Protein AF-A0A560DWN0-F1 (afdb_monomer)

Nearest PDB structures (foldseek):
  3k7p-assembly1_A  TM=5.511E-01  e=1.415E-01  Trypanosoma cruzi strain CL Brener
  3k7o-assembly1_B-2  TM=5.317E-01  e=2.749E-01  Trypanosoma cruzi strain CL Brener
  7q6m-assembly1_D  TM=3.672E-01  e=6.402E-01  Yersinia pseudotuberculosis
  1tll-assembly1_A  TM=4.608E-01  e=1.171E+00  Rattus norvegicus
  6lk2-assembly2_B  TM=2.518E-01  e=1.584E+00  Providencia alcalifaciens F90-2004

Structure (mmCIF, N/CA/C/O backbone):
data_AF-A0A560DWN0-F1
#
_entry.id   AF-A0A560DWN0-F1
#
loop_
_atom_site.group_PDB
_atom_site.id
_atom_site.type_symbol
_atom_site.label_atom_id
_atom_site.label_alt_id
_atom_site.label_comp_id
_atom_site.label_asym_id
_atom_site.label_entity_id
_atom_site.label_seq_id
_atom_site.pdbx_PDB_ins_code
_atom_site.Cartn_x
_atom_site.Cartn_y
_atom_site.Cartn_z
_atom_site.occupancy
_atom_site.B_iso_or_equiv
_atom_site.auth_seq_id
_atom_site.auth_comp_id
_atom_site.auth_asym_id
_atom_site.auth_atom_id
_atom_site.pdbx_PDB_model_num
ATOM 1 N N . MET A 1 1 ? -17.204 -24.574 -3.938 1.00 29.59 1 MET A N 1
ATOM 2 C CA . MET A 1 1 ? -17.298 -23.513 -4.966 1.00 29.59 1 MET A CA 1
ATOM 3 C C . MET A 1 1 ? -16.618 -22.261 -4.430 1.00 29.59 1 MET A C 1
ATOM 5 O O . MET A 1 1 ? -17.187 -21.603 -3.570 1.00 29.59 1 MET A O 1
ATOM 9 N N . PHE A 1 2 ? -15.392 -21.958 -4.863 1.00 27.56 2 PHE A N 1
ATOM 10 C CA . PHE A 1 2 ? -14.734 -20.692 -4.525 1.00 27.56 2 PHE A CA 1
ATOM 11 C C . PHE A 1 2 ? -15.197 -19.636 -5.535 1.00 27.56 2 PHE A C 1
ATOM 13 O O . PHE A 1 2 ? -14.972 -19.808 -6.732 1.00 27.56 2 PHE A O 1
ATOM 20 N N . LYS A 1 3 ? -15.884 -18.578 -5.081 1.00 30.27 3 LYS A N 1
ATOM 21 C CA . LYS A 1 3 ? -16.117 -17.393 -5.922 1.00 30.27 3 LYS A CA 1
ATOM 22 C C . LYS A 1 3 ? -14.746 -16.870 -6.369 1.00 30.27 3 LYS A C 1
ATOM 24 O O . LY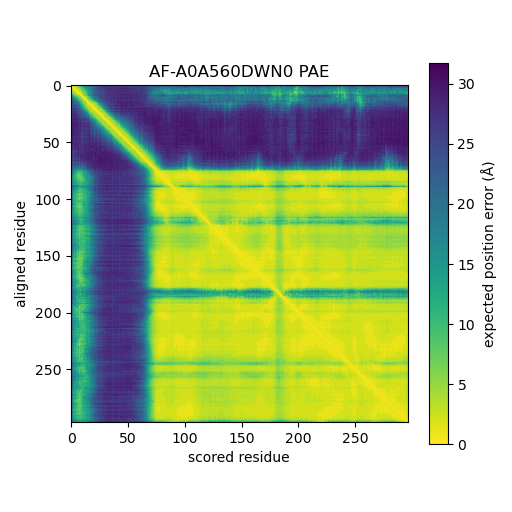S A 1 3 ? -13.851 -16.758 -5.533 1.00 30.27 3 LYS A O 1
ATOM 29 N N . LYS A 1 4 ? -14.576 -16.564 -7.661 1.00 36.28 4 LYS A N 1
ATOM 30 C CA . LYS A 1 4 ? -13.438 -15.761 -8.133 1.00 36.28 4 LYS A CA 1
ATOM 31 C C . LYS A 1 4 ? -13.515 -14.418 -7.394 1.00 36.28 4 LYS A C 1
ATOM 33 O O . LYS A 1 4 ? -14.427 -13.644 -7.664 1.00 36.28 4 LYS A O 1
ATOM 38 N N . GLN A 1 5 ? -12.655 -14.200 -6.401 1.00 42.56 5 GLN A N 1
ATOM 39 C CA . GLN A 1 5 ? -12.500 -12.886 -5.776 1.00 42.56 5 GLN A CA 1
ATOM 40 C C . GLN A 1 5 ? -11.767 -11.981 -6.766 1.00 42.56 5 GLN A C 1
ATOM 42 O O . GLN A 1 5 ? -10.793 -12.421 -7.382 1.00 42.56 5 GLN A O 1
ATOM 47 N N . LYS A 1 6 ? -12.277 -10.760 -6.948 1.00 51.03 6 LYS A N 1
ATOM 48 C CA . LYS A 1 6 ? -11.588 -9.701 -7.687 1.00 51.03 6 LYS A CA 1
ATOM 49 C C . LYS A 1 6 ? -10.341 -9.306 -6.893 1.00 51.03 6 LYS A C 1
ATOM 51 O O . LYS A 1 6 ? -10.388 -9.280 -5.668 1.00 51.03 6 LYS A O 1
ATOM 56 N N . ALA A 1 7 ? -9.233 -9.062 -7.583 1.00 52.06 7 ALA A N 1
ATOM 57 C CA . ALA A 1 7 ? -8.075 -8.427 -6.971 1.00 52.06 7 ALA A CA 1
ATOM 58 C C . ALA A 1 7 ? -8.379 -6.931 -6.819 1.00 52.06 7 ALA A C 1
ATOM 60 O O . ALA A 1 7 ? -8.738 -6.288 -7.806 1.00 52.06 7 ALA A O 1
ATOM 61 N N . THR A 1 8 ? -8.245 -6.400 -5.607 1.00 53.62 8 THR A N 1
ATOM 62 C CA . THR A 1 8 ? -8.375 -4.966 -5.304 1.00 53.62 8 THR A CA 1
ATOM 63 C C . THR A 1 8 ? -6.987 -4.335 -5.438 1.00 53.62 8 THR A C 1
ATOM 65 O O . THR A 1 8 ? -6.025 -4.852 -4.855 1.00 53.62 8 THR A O 1
ATOM 68 N N . ARG A 1 9 ? -6.815 -3.293 -6.259 1.00 57.53 9 ARG A N 1
ATOM 69 C CA . ARG A 1 9 ? -5.484 -2.807 -6.679 1.00 57.53 9 ARG A CA 1
ATOM 70 C C . ARG A 1 9 ? -5.449 -1.300 -6.807 1.00 57.53 9 ARG A C 1
ATOM 72 O O . ARG A 1 9 ? -6.276 -0.796 -7.548 1.00 57.53 9 ARG A O 1
ATOM 79 N N . PHE A 1 10 ? -4.419 -0.690 -6.223 1.00 50.16 10 PHE A N 1
ATOM 80 C CA . PHE A 1 10 ? -4.304 0.741 -5.989 1.00 50.16 10 PHE A CA 1
ATOM 81 C C . PHE A 1 10 ? -3.055 1.329 -6.647 1.00 50.16 10 PHE A C 1
ATOM 83 O O . PHE A 1 10 ? -1.931 0.859 -6.432 1.00 50.16 10 PHE A O 1
ATOM 90 N N . VAL A 1 11 ? -3.298 2.408 -7.402 1.00 53.62 11 VAL A N 1
ATOM 91 C CA . VAL A 1 11 ? -2.322 3.351 -7.981 1.00 53.62 11 VAL A CA 1
ATOM 92 C C . VAL A 1 11 ? -1.446 2.732 -9.080 1.00 53.62 11 VAL A C 1
ATOM 94 O O . VAL A 1 11 ? -0.639 1.834 -8.837 1.00 53.62 11 VAL A O 1
ATOM 97 N N . ARG A 1 12 ? -1.595 3.266 -10.298 1.00 47.88 12 ARG A N 1
ATOM 98 C CA . ARG A 1 12 ? -0.797 2.968 -11.495 1.00 47.88 12 ARG A CA 1
ATOM 99 C C . ARG A 1 12 ? 0.238 4.079 -11.717 1.00 47.88 12 ARG A C 1
ATOM 101 O O . ARG A 1 12 ? 0.178 5.162 -11.146 1.00 47.88 12 ARG A O 1
ATOM 108 N N . SER A 1 13 ? 1.236 3.814 -12.541 1.00 37.66 13 SER A N 1
ATOM 109 C CA . SER A 1 13 ? 2.284 4.750 -12.937 1.00 37.66 13 SER A CA 1
ATOM 110 C C . SER A 1 13 ? 2.294 4.856 -14.472 1.00 37.66 13 SER A C 1
ATOM 112 O O . SER A 1 13 ? 3.217 4.451 -15.181 1.00 37.66 13 SER A O 1
ATOM 114 N N . GLY A 1 14 ? 1.235 5.438 -15.013 1.00 37.09 14 GLY A N 1
ATOM 115 C CA . GLY A 1 14 ? 1.052 5.754 -16.419 1.00 37.09 14 GLY A CA 1
ATOM 116 C C . GLY A 1 14 ? 2.251 6.500 -17.005 1.00 37.09 14 GLY A C 1
ATOM 117 O O . GLY A 1 14 ? 2.354 7.720 -16.962 1.00 37.09 14 GLY A O 1
ATOM 118 N N . SER A 1 15 ? 3.158 5.747 -17.624 1.00 34.59 15 SER A N 1
ATOM 119 C CA . SER A 1 15 ? 4.237 6.245 -18.481 1.00 34.59 15 SER A CA 1
ATOM 120 C C . SER A 1 15 ? 3.968 5.891 -19.940 1.00 34.59 15 SER A C 1
ATOM 122 O O . SER A 1 15 ? 4.872 5.553 -20.706 1.00 34.59 15 SER A O 1
ATOM 124 N N . ARG A 1 16 ? 2.710 5.980 -20.369 1.00 40.88 16 ARG A N 1
ATOM 125 C CA . ARG A 1 16 ? 2.415 6.091 -21.795 1.00 40.88 16 ARG A CA 1
ATOM 126 C C . ARG A 1 16 ? 2.115 7.540 -22.106 1.00 40.88 16 ARG A C 1
ATOM 128 O O . ARG A 1 16 ? 1.008 8.017 -21.893 1.00 40.88 16 ARG A O 1
ATOM 135 N N . ALA A 1 17 ? 3.126 8.227 -22.635 1.00 34.97 17 ALA A N 1
ATOM 136 C CA . ALA A 1 17 ? 2.919 9.496 -23.309 1.00 34.97 17 ALA A CA 1
ATOM 137 C C . ALA A 1 17 ? 1.785 9.331 -24.344 1.00 34.97 17 ALA A C 1
ATOM 139 O O . ALA A 1 17 ? 1.810 8.361 -25.113 1.00 34.97 17 ALA A O 1
ATOM 140 N N . PRO A 1 18 ? 0.790 10.232 -24.388 1.00 35.47 18 PRO A N 1
ATOM 141 C CA . PRO A 1 18 ? -0.205 10.200 -25.446 1.00 35.47 18 PRO A CA 1
ATOM 142 C C . PRO A 1 18 ? 0.516 10.389 -26.782 1.00 35.47 18 PRO A C 1
ATOM 144 O O . PRO A 1 18 ? 1.304 11.323 -26.943 1.00 35.47 18 PRO A O 1
ATOM 147 N N . ALA A 1 19 ? 0.264 9.492 -27.739 1.00 35.06 19 ALA A N 1
ATOM 148 C CA . ALA A 1 19 ? 0.764 9.631 -29.100 1.00 35.06 19 ALA A CA 1
ATOM 149 C C . ALA A 1 19 ? 0.365 11.017 -29.628 1.00 35.06 19 ALA A C 1
ATOM 151 O O . ALA A 1 19 ? -0.823 11.322 -29.777 1.00 35.06 19 ALA A O 1
ATOM 152 N N . SER A 1 20 ? 1.359 11.877 -29.854 1.00 31.72 20 SER A N 1
ATOM 153 C CA . SER A 1 20 ? 1.139 13.232 -30.334 1.00 31.72 20 SER A CA 1
ATOM 154 C C . SER A 1 20 ? 0.521 13.168 -31.730 1.00 31.72 20 SER A C 1
ATOM 156 O O . SER A 1 20 ? 1.106 12.661 -32.687 1.00 31.72 20 SER A O 1
ATOM 158 N N . LYS A 1 21 ? -0.709 13.670 -31.855 1.00 36.28 21 LYS A N 1
ATOM 159 C CA . LYS A 1 21 ? -1.317 13.916 -33.161 1.00 36.28 21 LYS A CA 1
ATOM 160 C C . LYS A 1 21 ? -0.560 15.072 -33.804 1.00 36.28 21 LYS A C 1
ATOM 162 O O . LYS A 1 21 ? -0.658 16.212 -33.361 1.00 36.28 21 LYS A O 1
ATOM 167 N N . THR A 1 22 ? 0.215 14.763 -34.834 1.00 33.31 22 THR A N 1
ATOM 168 C CA . THR A 1 22 ? 0.884 15.748 -35.682 1.00 33.31 22 THR A CA 1
ATOM 169 C C . THR A 1 22 ? -0.181 16.570 -36.422 1.00 33.31 22 THR A C 1
ATOM 171 O O . THR A 1 22 ? -1.054 15.980 -37.063 1.00 33.31 22 THR A O 1
ATOM 174 N N . PRO A 1 23 ? -0.157 17.913 -36.373 1.00 34.75 23 PRO A N 1
ATOM 175 C CA . PRO A 1 23 ? -1.058 18.726 -37.178 1.00 34.75 23 PRO A CA 1
ATOM 176 C C . PRO A 1 23 ? -0.598 18.690 -38.639 1.00 34.75 23 PRO A C 1
ATOM 178 O O . PRO A 1 23 ? 0.466 19.195 -38.991 1.00 34.75 23 PRO A O 1
ATOM 181 N N . THR A 1 24 ? -1.398 18.061 -39.499 1.00 34.03 24 THR A N 1
ATOM 182 C CA . THR A 1 24 ? -1.201 18.101 -40.951 1.00 34.03 24 THR A CA 1
ATOM 183 C C . THR A 1 24 ? -1.624 19.480 -41.453 1.00 34.03 24 THR A C 1
ATOM 185 O O . THR A 1 24 ? -2.797 19.845 -41.387 1.00 34.03 24 THR A O 1
ATOM 188 N N . THR A 1 25 ? -0.663 20.269 -41.926 1.00 36.97 25 THR A N 1
ATOM 189 C CA . THR A 1 25 ? -0.902 21.546 -42.596 1.00 36.97 25 THR A CA 1
ATOM 190 C C . THR A 1 25 ? -1.611 21.313 -43.928 1.00 36.97 25 THR A C 1
ATOM 192 O O . THR A 1 25 ? -1.132 20.597 -44.808 1.00 36.97 25 THR A O 1
ATOM 195 N N . ALA A 1 26 ? -2.781 21.932 -44.068 1.00 37.34 26 ALA A N 1
ATOM 196 C CA . ALA A 1 26 ? -3.558 21.958 -45.293 1.00 37.34 26 ALA A CA 1
ATOM 197 C C . ALA A 1 26 ? -2.813 22.745 -46.384 1.00 37.34 26 ALA A C 1
ATOM 199 O O . ALA A 1 26 ? -2.483 23.917 -46.204 1.00 37.34 26 ALA A O 1
ATOM 200 N N . LYS A 1 27 ? -2.593 22.108 -47.539 1.00 39.16 27 LYS A N 1
ATOM 201 C CA . LYS A 1 27 ? -2.268 22.783 -48.797 1.00 39.16 27 LYS A CA 1
ATOM 202 C C . LYS A 1 27 ? -3.424 22.585 -49.767 1.00 39.16 27 LYS A C 1
ATOM 204 O O .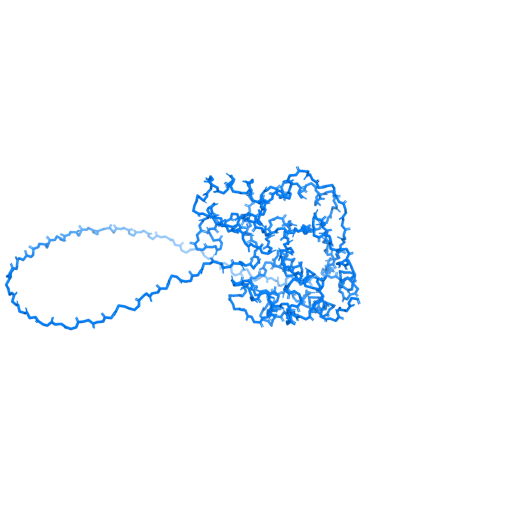 LYS A 1 27 ? -3.686 21.487 -50.246 1.00 39.16 27 LYS A O 1
ATOM 209 N N . THR A 1 28 ? -4.114 23.682 -50.030 1.00 38.78 28 THR A N 1
ATOM 210 C CA . THR A 1 28 ? -5.102 23.864 -51.087 1.00 38.78 28 THR A CA 1
ATOM 211 C C . THR A 1 28 ? -4.407 23.801 -52.446 1.00 38.78 28 THR A C 1
ATOM 213 O O . THR A 1 28 ? -3.429 24.508 -52.669 1.00 38.78 28 THR A O 1
ATOM 216 N N . THR A 1 29 ? -4.920 23.003 -53.381 1.00 36.94 29 THR A N 1
ATOM 217 C CA . THR A 1 29 ? -4.906 23.317 -54.821 1.00 36.94 29 THR A CA 1
ATOM 218 C C . THR A 1 29 ? -5.947 22.460 -55.533 1.00 36.94 29 THR A C 1
ATOM 220 O O . THR A 1 29 ? -6.049 21.253 -55.333 1.00 36.94 29 THR A O 1
ATOM 223 N N . ALA A 1 30 ? -6.770 23.136 -56.326 1.00 38.12 30 ALA A N 1
ATOM 224 C CA . ALA A 1 30 ? -7.838 22.576 -57.134 1.00 38.12 30 ALA A CA 1
ATOM 225 C C . ALA A 1 30 ? -7.305 22.075 -58.487 1.00 38.12 30 ALA A C 1
ATOM 227 O O . ALA A 1 30 ? -6.430 22.719 -59.055 1.00 38.12 30 ALA A O 1
ATOM 228 N N . ALA A 1 31 ? -7.899 21.010 -59.046 1.00 37.84 31 ALA A N 1
ATOM 229 C CA . ALA A 1 31 ? -8.695 21.077 -60.286 1.00 37.84 31 ALA A CA 1
ATOM 230 C C . ALA A 1 31 ? -8.916 19.706 -60.975 1.00 37.84 31 ALA A C 1
ATOM 232 O O . ALA A 1 31 ? -7.981 19.046 -61.403 1.00 37.84 31 ALA A O 1
ATOM 233 N N . LYS A 1 32 ? -10.209 19.442 -61.224 1.00 36.12 32 LYS A N 1
ATOM 234 C CA . LYS A 1 32 ? -10.853 18.942 -62.462 1.00 36.12 32 LYS A CA 1
ATOM 235 C C . LYS A 1 32 ? -10.766 17.468 -62.929 1.00 36.12 32 LYS A C 1
ATOM 237 O O . LYS A 1 32 ? -9.731 16.987 -63.361 1.00 36.12 32 LYS A O 1
ATOM 242 N N . LYS A 1 33 ? -12.008 16.985 -63.155 1.00 36.28 33 LYS A N 1
ATOM 243 C CA . LYS A 1 33 ? -12.550 16.033 -64.160 1.00 36.28 33 LYS A CA 1
ATOM 244 C C . LYS A 1 33 ? -12.326 14.536 -63.904 1.00 36.28 33 LYS A C 1
ATOM 246 O O . LYS A 1 33 ? -11.272 14.156 -63.440 1.00 36.28 33 LYS A O 1
ATOM 251 N N . ALA A 1 34 ? -13.200 13.609 -64.302 1.00 32.97 34 ALA A N 1
ATOM 252 C CA . ALA A 1 34 ? -14.631 13.531 -64.650 1.00 32.97 34 ALA A CA 1
ATOM 253 C C . ALA A 1 34 ? -14.884 12.061 -65.081 1.00 32.97 34 ALA A C 1
ATOM 255 O O . ALA A 1 34 ? -13.998 11.480 -65.699 1.00 32.97 34 ALA A O 1
ATOM 256 N N . ALA A 1 35 ? -16.112 11.554 -64.872 1.00 34.31 35 ALA A N 1
ATOM 257 C CA . ALA A 1 35 ? -16.710 10.324 -65.449 1.00 34.31 35 ALA A CA 1
ATOM 258 C C . ALA A 1 35 ? -16.177 8.967 -64.898 1.00 34.31 35 ALA A C 1
ATOM 260 O O . ALA A 1 35 ? -15.012 8.865 -64.558 1.00 34.31 35 ALA A O 1
ATOM 261 N N . ALA A 1 36 ? -16.939 7.872 -64.734 1.00 35.41 36 ALA A N 1
ATOM 262 C CA . ALA A 1 36 ? -18.260 7.482 -65.229 1.00 35.41 36 ALA A CA 1
ATOM 263 C C . ALA A 1 36 ? -18.919 6.368 -64.355 1.00 35.41 36 ALA A C 1
ATOM 265 O O . ALA A 1 36 ? -18.243 5.508 -63.808 1.00 35.41 36 ALA A O 1
ATOM 266 N N . MET A 1 37 ? -20.256 6.425 -64.265 1.00 33.66 37 MET A N 1
ATOM 267 C CA . MET A 1 37 ? -21.294 5.361 -64.331 1.00 33.66 37 MET A CA 1
ATOM 268 C C . MET A 1 37 ? -21.114 3.928 -63.737 1.00 33.66 37 MET A C 1
ATOM 270 O O . MET A 1 37 ? -20.475 3.095 -64.359 1.00 33.66 37 MET A O 1
ATOM 274 N N . LYS A 1 38 ? -21.940 3.640 -62.694 1.00 33.47 38 LYS A N 1
ATOM 275 C CA . LYS A 1 38 ? -22.976 2.556 -62.514 1.00 33.47 38 LYS A CA 1
ATOM 276 C C . LYS A 1 38 ? -22.580 1.042 -62.568 1.00 33.47 38 LYS A C 1
ATOM 278 O O . LYS A 1 38 ? -21.608 0.707 -63.219 1.00 33.47 38 LYS A O 1
ATOM 283 N N . PRO A 1 39 ? -23.446 0.082 -62.124 1.00 49.25 39 PRO A N 1
ATOM 284 C CA . PRO A 1 39 ? -24.334 0.014 -60.941 1.00 49.25 39 PRO A CA 1
ATOM 285 C C . PRO A 1 39 ? -24.375 -1.377 -60.210 1.00 49.25 39 PRO A C 1
ATOM 287 O O . PRO A 1 39 ? -23.938 -2.391 -60.731 1.00 49.25 39 PRO A O 1
ATOM 290 N N . ALA A 1 40 ? -25.003 -1.392 -59.021 1.00 35.22 40 ALA A N 1
ATOM 291 C CA . ALA A 1 40 ? -25.902 -2.398 -58.399 1.00 35.22 40 ALA A CA 1
ATOM 292 C C . ALA A 1 40 ? -25.698 -3.940 -58.502 1.00 35.22 40 ALA A C 1
ATOM 294 O O . ALA A 1 40 ? -25.830 -4.525 -59.568 1.00 35.22 40 ALA A O 1
ATOM 295 N N . ALA A 1 41 ? -25.705 -4.604 -57.331 1.00 35.44 41 ALA A N 1
ATOM 296 C CA . ALA A 1 41 ? -26.421 -5.868 -57.035 1.00 35.44 41 ALA A CA 1
ATOM 297 C C . ALA A 1 41 ? -26.555 -6.005 -55.495 1.00 35.44 41 ALA A C 1
ATOM 299 O O . ALA A 1 41 ? -25.554 -6.076 -54.795 1.00 35.44 41 ALA A O 1
ATOM 300 N N . LYS A 1 42 ? -27.711 -5.748 -54.863 1.00 34.59 42 LYS A N 1
ATOM 301 C CA . LYS A 1 42 ? -28.798 -6.697 -54.530 1.00 34.59 42 LYS A CA 1
ATOM 302 C C . LYS A 1 42 ? -28.327 -8.112 -54.162 1.00 34.59 42 LYS A C 1
ATOM 304 O O . LYS A 1 42 ? -28.119 -8.913 -55.057 1.00 34.59 42 LYS A O 1
ATOM 309 N N . PHE A 1 43 ? -28.365 -8.446 -52.870 1.00 33.22 43 PHE A N 1
ATOM 310 C CA . PHE A 1 43 ? -28.905 -9.729 -52.409 1.00 33.22 43 PHE A CA 1
ATOM 311 C C . PHE A 1 43 ? -29.652 -9.546 -51.085 1.00 33.22 43 PHE A C 1
ATOM 313 O O . PHE A 1 43 ? -29.127 -9.028 -50.105 1.00 33.22 43 PHE A O 1
ATOM 320 N N . ALA A 1 44 ? -30.912 -9.963 -51.110 1.00 33.47 44 ALA A N 1
ATOM 321 C CA . ALA A 1 44 ? -31.801 -10.128 -49.978 1.00 33.47 44 ALA A CA 1
ATOM 322 C C . ALA A 1 44 ? -32.192 -11.609 -49.918 1.00 33.47 44 ALA A C 1
ATOM 324 O O . ALA A 1 44 ? -32.550 -12.169 -50.950 1.00 33.47 44 ALA A O 1
ATOM 325 N N . ALA A 1 45 ? -32.179 -12.208 -48.728 1.00 34.25 45 ALA A N 1
ATOM 326 C CA . ALA A 1 45 ? -33.014 -13.350 -48.334 1.00 34.25 45 ALA A CA 1
ATOM 327 C C . ALA A 1 45 ? -32.901 -13.470 -46.801 1.00 34.25 45 ALA A C 1
ATOM 329 O O . ALA A 1 45 ? -31.816 -13.679 -46.278 1.00 34.25 45 ALA A O 1
ATOM 330 N N . LYS A 1 46 ? -33.911 -13.075 -46.017 1.00 33.88 46 LYS A N 1
ATOM 331 C CA . LYS A 1 46 ? -35.073 -13.889 -45.607 1.00 33.88 46 LYS A CA 1
ATOM 332 C C . LYS A 1 46 ? -34.685 -15.292 -45.119 1.00 33.88 46 LYS A C 1
ATOM 334 O O . LYS A 1 46 ? -34.512 -16.191 -45.927 1.00 33.88 46 LYS A O 1
ATOM 339 N N . SER A 1 47 ? -34.776 -15.510 -43.809 1.00 34.59 47 SER A N 1
ATOM 340 C CA . SER A 1 47 ? -35.726 -16.500 -43.292 1.00 34.59 47 SER A CA 1
ATOM 341 C C . SER A 1 47 ? -36.114 -16.174 -41.848 1.00 34.59 47 SER A C 1
ATOM 343 O O . SER A 1 47 ? -35.296 -15.786 -41.020 1.00 34.59 47 SER A O 1
ATOM 345 N N . ALA A 1 48 ? -37.413 -16.275 -41.599 1.00 34.97 48 ALA A N 1
ATOM 346 C CA . ALA A 1 48 ? -38.075 -16.173 -40.316 1.00 34.97 48 ALA A CA 1
ATOM 347 C C . ALA A 1 48 ? -38.883 -17.462 -40.143 1.00 34.97 48 ALA A C 1
ATOM 349 O O . ALA A 1 48 ? -39.582 -17.839 -41.080 1.00 34.97 48 ALA A O 1
ATOM 350 N N . ALA A 1 49 ? -38.834 -18.089 -38.969 1.00 32.50 49 ALA A N 1
ATOM 351 C CA . ALA A 1 49 ? -39.947 -18.829 -38.362 1.00 32.50 49 ALA A CA 1
ATOM 352 C C . ALA A 1 49 ? -39.538 -19.180 -36.914 1.00 32.50 49 ALA A C 1
ATOM 354 O O . ALA A 1 49 ? -38.485 -19.766 -36.713 1.00 32.50 49 ALA A O 1
ATOM 355 N N . LYS A 1 50 ? -40.163 -18.641 -35.859 1.00 36.69 50 LYS A N 1
ATOM 356 C CA . LYS A 1 50 ? -41.507 -18.916 -35.309 1.00 36.69 50 LYS A CA 1
ATOM 357 C C . LYS A 1 50 ? -41.602 -20.298 -34.642 1.00 36.69 50 LYS A C 1
ATOM 359 O O . LYS A 1 50 ? -41.843 -21.286 -35.318 1.00 36.69 50 LYS A O 1
ATOM 364 N N . SER A 1 51 ? -41.577 -20.318 -33.308 1.00 34.09 51 SER A N 1
ATOM 365 C CA . SER A 1 51 ? -42.461 -21.183 -32.511 1.00 34.09 51 SER A CA 1
ATOM 366 C C . SER A 1 51 ? -42.505 -20.723 -31.054 1.00 34.09 51 SER A C 1
ATOM 368 O O . SER A 1 51 ? -41.508 -20.751 -30.337 1.00 34.09 51 SER A O 1
ATOM 370 N N . ALA A 1 52 ? -43.695 -20.292 -30.649 1.00 37.84 52 ALA A N 1
ATOM 371 C CA . ALA A 1 52 ? -44.098 -20.047 -29.277 1.00 37.84 52 ALA A CA 1
ATOM 372 C C . ALA A 1 52 ? -44.491 -21.365 -28.594 1.00 37.84 52 ALA A C 1
ATOM 374 O O . ALA A 1 52 ? -45.114 -22.214 -29.229 1.00 37.84 52 ALA A O 1
ATOM 375 N N . ALA A 1 53 ? -44.247 -21.479 -27.288 1.00 34.41 53 ALA A N 1
ATOM 376 C CA . ALA A 1 53 ? -44.998 -22.381 -26.421 1.00 34.41 53 ALA A CA 1
ATOM 377 C C . ALA A 1 53 ? -45.131 -21.774 -25.016 1.00 34.41 53 ALA A C 1
ATOM 379 O O . ALA A 1 53 ? -44.152 -21.480 -24.335 1.00 34.41 53 ALA A O 1
ATOM 380 N N . LYS A 1 54 ? -46.392 -21.559 -24.636 1.00 38.78 54 LYS A N 1
ATOM 381 C CA . LYS A 1 54 ? -46.897 -21.159 -23.319 1.00 38.78 54 LYS A CA 1
ATOM 382 C C . LYS A 1 54 ? -46.628 -22.248 -22.279 1.00 38.78 54 LYS A C 1
ATOM 384 O O . LYS A 1 54 ? -46.814 -23.419 -22.601 1.00 38.78 54 LYS A O 1
ATOM 389 N N . SER A 1 55 ? -46.390 -21.861 -21.021 1.00 38.56 55 SER A N 1
ATOM 390 C CA . SER A 1 55 ? -46.979 -22.524 -19.838 1.00 38.56 55 SER A CA 1
ATOM 391 C C . SER A 1 55 ? -46.690 -21.775 -18.522 1.00 38.56 55 SER A C 1
ATOM 393 O O . SER A 1 55 ? -45.841 -20.887 -18.512 1.00 38.56 55 SER A O 1
ATOM 395 N N . PRO A 1 56 ? -47.478 -22.031 -17.455 1.00 45.88 56 PRO A N 1
ATOM 396 C CA . PRO A 1 56 ? -48.136 -20.974 -16.690 1.00 45.88 56 PRO A CA 1
ATOM 397 C C . PRO A 1 56 ? -47.508 -20.646 -15.328 1.00 45.88 56 PRO A C 1
ATOM 399 O O . PRO A 1 56 ? -46.669 -21.357 -14.782 1.00 45.88 56 PRO A O 1
ATOM 402 N N . ALA A 1 57 ? -48.020 -19.540 -14.788 1.00 44.34 57 ALA A N 1
ATOM 403 C CA . ALA A 1 57 ? -47.798 -18.974 -13.470 1.00 44.34 57 ALA A CA 1
ATOM 404 C C . ALA A 1 57 ? -47.828 -19.991 -12.314 1.00 44.34 57 ALA A C 1
ATOM 406 O O . ALA A 1 57 ? -48.789 -20.743 -12.143 1.00 44.34 57 ALA A O 1
ATOM 407 N N . LYS A 1 58 ? -46.820 -19.899 -11.439 1.00 39.69 58 LYS A N 1
ATOM 408 C CA . LYS A 1 58 ? -46.893 -20.340 -10.044 1.00 39.69 58 LYS A CA 1
ATOM 409 C C . LYS A 1 58 ? -46.563 -19.166 -9.123 1.00 39.69 58 LYS A C 1
ATOM 411 O O . LYS A 1 58 ? -45.450 -18.656 -9.111 1.00 39.69 58 LYS A O 1
ATOM 416 N N . SER A 1 59 ? -47.605 -18.762 -8.403 1.00 44.59 59 SER A N 1
ATOM 417 C CA . SER A 1 59 ? -47.653 -18.019 -7.142 1.00 44.59 59 SER A CA 1
ATOM 418 C C . SER A 1 59 ? -46.312 -17.879 -6.404 1.00 44.59 59 SER A C 1
ATOM 420 O O . SER A 1 59 ? -45.800 -18.846 -5.839 1.00 44.59 59 SER A O 1
ATOM 422 N N . ALA A 1 60 ? -45.780 -16.655 -6.365 1.00 42.03 60 ALA A N 1
ATOM 423 C CA . ALA A 1 60 ? -44.728 -16.259 -5.438 1.00 42.03 60 ALA A CA 1
ATOM 424 C C . ALA A 1 60 ? -45.386 -15.671 -4.182 1.00 42.03 60 ALA A C 1
ATOM 426 O O . ALA A 1 60 ? -45.822 -14.519 -4.159 1.00 42.03 60 ALA A O 1
ATOM 427 N N . ALA A 1 61 ? -45.486 -16.492 -3.138 1.00 41.72 61 ALA A N 1
ATOM 428 C CA . ALA A 1 61 ? -45.860 -16.048 -1.806 1.00 41.72 61 ALA A CA 1
ATOM 429 C C . ALA A 1 61 ? -44.837 -15.013 -1.305 1.00 41.72 61 ALA A C 1
ATOM 431 O O . ALA A 1 61 ? -43.642 -15.296 -1.215 1.00 41.72 61 ALA A O 1
ATOM 432 N N . LYS A 1 62 ? -45.312 -13.808 -0.969 1.00 44.06 62 LYS A N 1
ATOM 433 C CA . LYS A 1 62 ? -44.545 -12.791 -0.240 1.00 44.06 62 LYS A CA 1
ATOM 434 C C . LYS A 1 62 ? -44.178 -13.342 1.140 1.00 44.06 62 LYS A C 1
ATOM 436 O O . LYS A 1 62 ? -44.965 -13.242 2.078 1.00 44.06 62 LYS A O 1
ATOM 441 N N . SER A 1 63 ? -42.978 -13.902 1.282 1.00 41.41 63 SER A N 1
ATOM 442 C CA . SER A 1 63 ? -42.380 -14.117 2.597 1.00 41.41 63 SER A CA 1
ATOM 443 C C . SER A 1 63 ? -41.955 -12.756 3.147 1.00 41.41 63 SER A C 1
ATOM 445 O O . SER A 1 63 ? -40.935 -12.197 2.740 1.00 41.41 63 SER A O 1
ATOM 447 N N . VAL A 1 64 ? -42.759 -12.202 4.051 1.00 45.03 64 VAL A N 1
ATOM 448 C CA . VAL A 1 64 ? -42.374 -11.060 4.884 1.00 45.03 64 VAL A CA 1
ATOM 449 C C . VAL A 1 64 ? -41.240 -11.539 5.790 1.00 45.03 64 VAL A C 1
ATOM 451 O O . VAL A 1 64 ? -41.465 -12.157 6.830 1.00 45.03 64 VAL A O 1
ATOM 454 N N . ALA A 1 65 ? -40.002 -11.328 5.343 1.00 41.59 65 ALA A N 1
ATOM 455 C CA . ALA A 1 65 ? -38.815 -11.580 6.139 1.00 41.59 65 ALA A CA 1
ATOM 456 C C . ALA A 1 65 ? -38.815 -10.587 7.304 1.00 41.59 65 ALA A C 1
ATOM 458 O O . ALA A 1 65 ? -38.594 -9.390 7.133 1.00 41.59 65 ALA A O 1
ATOM 459 N N . LYS A 1 66 ? -39.120 -11.102 8.496 1.00 44.44 66 LYS A N 1
ATOM 460 C CA . LYS A 1 66 ? -38.985 -10.397 9.771 1.00 44.44 66 LYS A CA 1
ATOM 461 C C . LYS A 1 66 ? -37.572 -9.784 9.828 1.00 44.44 66 LYS A C 1
ATOM 463 O O . LYS A 1 66 ? -36.616 -10.541 9.631 1.00 44.44 66 LYS A O 1
ATOM 468 N N . PRO A 1 67 ? -37.402 -8.473 10.087 1.00 44.66 67 PRO A N 1
ATOM 469 C CA . PRO A 1 67 ? -36.082 -7.887 10.265 1.00 44.66 67 PRO A CA 1
ATOM 470 C C . PRO A 1 67 ? -35.452 -8.567 11.475 1.00 44.66 67 PRO A C 1
ATOM 472 O O . PRO A 1 67 ? -35.882 -8.398 12.616 1.00 44.66 67 PRO A O 1
ATOM 475 N N . ARG A 1 68 ? -34.484 -9.441 11.204 1.00 45.44 68 ARG A N 1
ATOM 476 C CA . ARG A 1 68 ? -33.705 -10.108 12.233 1.00 45.44 68 ARG A CA 1
ATOM 477 C C . ARG A 1 68 ? -32.924 -8.993 12.911 1.00 45.44 68 ARG A C 1
ATOM 479 O O . ARG A 1 68 ? -32.034 -8.423 12.287 1.00 45.44 68 ARG A O 1
ATOM 486 N N . ALA A 1 69 ? -33.344 -8.636 14.126 1.00 46.84 69 ALA A N 1
ATOM 487 C CA . ALA A 1 69 ? -32.692 -7.633 14.949 1.00 46.84 69 ALA A CA 1
ATOM 488 C C . ALA A 1 69 ? -31.183 -7.860 14.860 1.00 46.84 69 ALA A C 1
ATOM 490 O O . ALA A 1 69 ? -30.705 -8.959 15.162 1.00 46.84 69 ALA A O 1
ATOM 491 N N . ALA A 1 70 ? -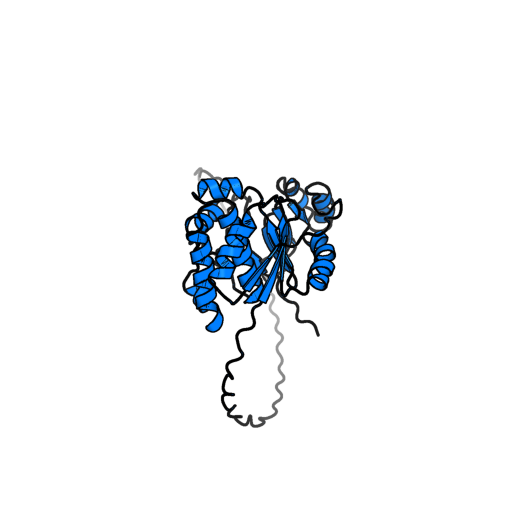30.473 -6.857 14.347 1.00 51.75 70 ALA A N 1
ATOM 492 C CA . ALA A 1 70 ? -29.028 -6.840 14.284 1.00 51.75 70 ALA A CA 1
ATOM 493 C C . ALA A 1 70 ? -28.533 -6.853 15.730 1.00 51.75 70 ALA A C 1
ATOM 495 O O . ALA A 1 70 ? -28.359 -5.810 16.352 1.00 51.75 70 ALA A O 1
ATOM 496 N N . SER A 1 71 ? -28.402 -8.050 16.304 1.00 51.34 71 SER A N 1
ATOM 497 C CA . SER A 1 71 ? -27.720 -8.241 17.572 1.00 51.34 71 SER A CA 1
ATOM 498 C C . SER A 1 71 ? -26.369 -7.572 17.403 1.00 51.34 71 SER A C 1
ATOM 500 O O . SER A 1 71 ? -25.653 -7.931 16.462 1.00 51.34 71 SER A O 1
ATOM 502 N N . ALA A 1 72 ? -26.082 -6.582 18.247 1.00 55.97 72 ALA A N 1
ATOM 503 C CA . ALA A 1 72 ? -24.832 -5.846 18.285 1.00 55.97 72 ALA A CA 1
ATOM 504 C C . ALA A 1 72 ? -23.683 -6.846 18.436 1.00 55.97 72 ALA A C 1
ATOM 506 O O . ALA A 1 72 ? -23.293 -7.227 19.534 1.00 55.97 72 ALA A O 1
ATOM 507 N N . ARG A 1 73 ? -23.207 -7.362 17.305 1.00 58.19 73 ARG A N 1
ATOM 508 C CA . ARG A 1 73 ? -22.046 -8.224 17.241 1.00 58.19 73 ARG A CA 1
ATOM 509 C C . ARG A 1 73 ? -20.915 -7.277 17.575 1.00 58.19 73 ARG A C 1
ATOM 511 O O . ARG A 1 73 ? -20.662 -6.361 16.794 1.00 58.19 73 ARG A O 1
ATOM 518 N N . GLU A 1 74 ? -20.344 -7.425 18.766 1.00 63.81 74 GLU A N 1
ATOM 519 C CA . GLU A 1 74 ? -19.186 -6.639 19.169 1.00 63.81 74 GLU A CA 1
ATOM 520 C C . GLU A 1 74 ? -18.205 -6.624 18.000 1.00 63.81 74 GLU A C 1
ATOM 522 O O . GLU A 1 74 ? -17.886 -7.675 17.429 1.00 63.81 74 GLU A O 1
ATOM 527 N N . ALA A 1 75 ? -17.844 -5.417 17.563 1.00 79.50 75 ALA A N 1
ATOM 528 C CA . ALA A 1 75 ? -16.973 -5.238 16.419 1.00 79.50 75 ALA A CA 1
ATOM 529 C C . ALA A 1 75 ? -15.631 -5.887 16.765 1.00 79.50 75 ALA A C 1
ATOM 531 O O . ALA A 1 75 ? -14.855 -5.352 17.555 1.00 79.50 75 ALA A O 1
ATOM 532 N N . ARG A 1 76 ? -15.404 -7.088 16.227 1.00 91.75 76 ARG A N 1
ATOM 533 C CA . ARG A 1 76 ? -14.153 -7.819 16.392 1.00 91.75 76 ARG A CA 1
ATOM 534 C C . ARG A 1 76 ? -13.022 -6.953 15.836 1.00 91.75 76 ARG A C 1
ATOM 536 O O . ARG A 1 76 ? -13.129 -6.457 14.720 1.00 91.75 76 ARG A O 1
ATOM 543 N N . THR A 1 77 ? -11.946 -6.798 16.599 1.00 96.56 77 THR A N 1
ATOM 544 C CA . THR A 1 77 ? -10.708 -6.190 16.101 1.00 96.56 77 THR A CA 1
ATOM 545 C C . THR A 1 77 ? -10.036 -7.130 15.102 1.00 96.56 77 THR A C 1
ATOM 547 O O . THR A 1 77 ? -9.952 -8.337 15.347 1.00 96.56 77 THR A O 1
ATOM 550 N N . HIS A 1 78 ? -9.572 -6.576 13.985 1.00 97.56 78 HIS A N 1
ATOM 551 C CA . HIS A 1 78 ? -8.900 -7.308 12.917 1.00 97.56 78 HIS A CA 1
ATOM 552 C C . HIS A 1 78 ? -7.390 -7.128 12.988 1.00 97.56 78 HIS A C 1
ATOM 554 O O . HIS A 1 78 ? -6.896 -6.001 13.020 1.00 97.56 78 HIS A O 1
ATOM 560 N N . ASP A 1 79 ? -6.653 -8.231 12.985 1.00 98.38 79 ASP A N 1
ATOM 561 C CA . ASP A 1 79 ? -5.199 -8.196 13.096 1.00 98.38 79 ASP A CA 1
ATOM 562 C C . ASP A 1 79 ? -4.548 -8.049 11.718 1.00 98.38 79 ASP A C 1
ATOM 564 O O . ASP A 1 79 ? -4.790 -8.850 10.813 1.00 98.38 79 ASP A O 1
ATOM 568 N N . VAL A 1 80 ? -3.688 -7.042 11.567 1.00 98.62 80 VAL A N 1
ATOM 569 C CA . VAL A 1 80 ? -2.958 -6.748 10.329 1.00 98.62 80 VAL A CA 1
ATOM 570 C C . VAL A 1 80 ? -1.464 -6.854 10.606 1.00 98.62 80 VAL A C 1
ATOM 572 O O . VAL A 1 80 ? -0.889 -6.003 11.286 1.00 98.62 80 VAL A O 1
ATOM 575 N N . ALA A 1 81 ? -0.828 -7.898 10.080 1.00 98.38 81 ALA A N 1
ATOM 576 C CA . ALA A 1 81 ? 0.623 -8.024 10.136 1.00 98.38 81 ALA A CA 1
ATOM 577 C C . ALA A 1 81 ? 1.280 -7.166 9.051 1.00 98.38 81 ALA A C 1
ATOM 579 O O . ALA A 1 81 ? 0.818 -7.156 7.913 1.00 98.38 81 ALA A O 1
ATOM 580 N N . VAL A 1 82 ? 2.382 -6.499 9.382 1.00 98.31 82 VAL A N 1
ATOM 581 C CA . VAL A 1 82 ? 3.220 -5.744 8.447 1.00 98.31 82 VAL A CA 1
ATOM 582 C C . VAL A 1 82 ? 4.609 -6.371 8.425 1.00 98.31 82 VAL A C 1
ATOM 584 O O . VAL A 1 82 ? 5.302 -6.399 9.441 1.00 98.31 82 VAL A O 1
ATOM 587 N N . TRP A 1 83 ? 5.002 -6.888 7.268 1.00 97.75 83 TRP A N 1
ATOM 588 C CA . TRP A 1 83 ? 6.291 -7.514 7.012 1.00 97.75 83 TRP A CA 1
ATOM 589 C C . TRP A 1 83 ? 7.113 -6.623 6.081 1.00 97.75 83 TRP A C 1
ATOM 591 O O . TRP A 1 83 ? 6.751 -6.417 4.923 1.00 97.75 83 TRP A O 1
ATOM 601 N N . ASP A 1 84 ? 8.207 -6.077 6.606 1.00 96.75 84 ASP A N 1
ATOM 602 C CA . ASP A 1 84 ? 9.169 -5.285 5.837 1.00 96.75 84 ASP A CA 1
ATOM 603 C C . ASP A 1 84 ? 10.172 -6.223 5.158 1.00 96.75 84 ASP A C 1
ATOM 605 O O . ASP A 1 84 ? 10.932 -6.905 5.849 1.00 96.75 84 ASP A O 1
ATOM 609 N N . ILE A 1 85 ? 10.131 -6.297 3.826 1.00 95.62 85 ILE A N 1
ATOM 610 C CA . ILE A 1 85 ? 10.996 -7.187 3.046 1.00 95.62 85 ILE A CA 1
ATOM 611 C C . ILE A 1 85 ? 12.324 -6.486 2.725 1.00 95.62 85 ILE A C 1
ATOM 613 O O . ILE A 1 85 ? 13.385 -7.085 2.892 1.00 95.62 85 ILE A O 1
ATOM 617 N N . ASP A 1 86 ? 12.280 -5.228 2.284 1.00 93.31 86 ASP A N 1
ATOM 618 C CA . ASP A 1 86 ? 13.455 -4.474 1.814 1.00 93.31 86 ASP A CA 1
ATOM 619 C C . ASP A 1 86 ? 13.281 -2.938 1.829 1.00 93.31 86 ASP A C 1
ATOM 621 O O . ASP A 1 86 ? 14.100 -2.207 1.273 1.00 93.31 86 ASP A O 1
ATOM 625 N N . VAL A 1 87 ? 12.243 -2.400 2.480 1.00 93.56 87 VAL A N 1
ATOM 626 C CA . VAL A 1 87 ? 11.968 -0.947 2.490 1.00 93.56 87 VAL A CA 1
ATOM 627 C C . VAL A 1 87 ? 12.831 -0.201 3.510 1.00 93.56 87 VAL A C 1
ATOM 629 O O 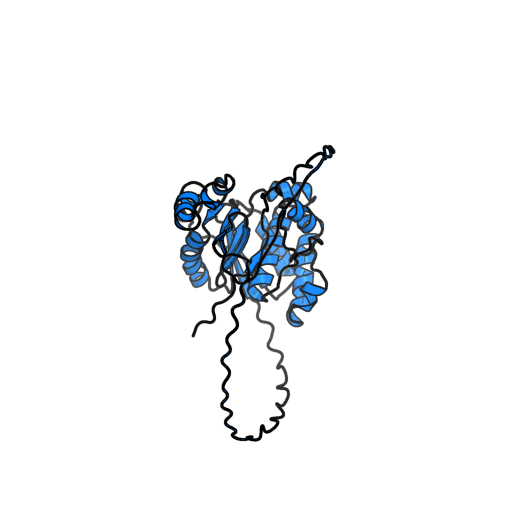. VAL A 1 87 ? 13.068 1.012 3.375 1.00 93.56 87 VAL A O 1
ATOM 632 N N . HIS A 1 88 ? 13.296 -0.917 4.538 1.00 91.19 88 HIS A N 1
ATOM 633 C CA . HIS A 1 88 ? 14.000 -0.365 5.697 1.00 91.19 88 HIS A CA 1
ATOM 634 C C . HIS A 1 88 ? 13.171 0.735 6.382 1.00 91.19 88 HIS A C 1
ATOM 636 O O . HIS A 1 88 ? 13.650 1.828 6.694 1.00 91.19 88 HIS A O 1
ATOM 642 N N . SER A 1 89 ? 11.890 0.444 6.605 1.00 86.44 89 SER A N 1
ATOM 643 C CA . SER A 1 89 ? 10.862 1.348 7.131 1.00 86.44 89 SER A CA 1
ATOM 644 C C . SER A 1 89 ? 10.943 1.538 8.653 1.00 86.44 89 SER A C 1
ATOM 646 O O . SER A 1 89 ? 9.929 1.534 9.345 1.00 86.44 89 SER A O 1
ATOM 648 N N . GLY A 1 90 ? 12.151 1.713 9.203 1.00 80.75 90 GLY A N 1
ATOM 649 C CA . GLY A 1 90 ? 12.447 1.590 10.639 1.00 80.75 90 GLY A CA 1
ATOM 650 C C . GLY A 1 90 ? 11.479 2.300 11.601 1.00 80.75 90 GLY A C 1
ATOM 651 O O . GLY A 1 90 ? 11.229 1.785 12.691 1.00 80.75 90 GLY A O 1
ATOM 652 N N . PHE A 1 91 ? 10.881 3.425 11.196 1.00 91.25 91 PHE A N 1
ATOM 653 C CA . PHE A 1 91 ? 9.962 4.213 12.022 1.00 91.25 91 PHE A CA 1
ATOM 654 C C . PHE A 1 91 ? 8.472 4.076 11.674 1.00 91.25 91 PHE A C 1
ATOM 656 O O . PHE A 1 91 ? 7.652 4.657 12.386 1.00 91.25 91 PHE A O 1
ATOM 663 N N . VAL A 1 92 ? 8.079 3.275 10.671 1.00 94.81 92 VAL A N 1
ATOM 664 C CA . VAL A 1 92 ? 6.657 3.087 10.302 1.00 94.81 92 VAL A CA 1
ATOM 665 C C . VAL A 1 92 ? 5.818 2.608 11.490 1.00 94.81 92 VAL A C 1
ATOM 667 O O . VAL A 1 92 ? 4.685 3.047 11.678 1.00 94.81 92 VAL A O 1
ATOM 670 N N . ASN A 1 93 ? 6.421 1.804 12.370 1.00 95.31 93 ASN A N 1
ATOM 671 C CA . ASN A 1 93 ? 5.808 1.331 13.610 1.00 95.31 93 ASN A CA 1
ATOM 672 C C . ASN A 1 93 ? 5.282 2.460 14.495 1.00 95.31 93 ASN A C 1
ATOM 674 O O . ASN A 1 93 ? 4.228 2.305 15.096 1.00 95.31 93 ASN A O 1
ATOM 678 N N . ARG A 1 94 ? 5.967 3.609 14.553 1.00 97.12 94 ARG A N 1
ATOM 679 C CA . ARG A 1 94 ? 5.530 4.737 15.388 1.00 97.12 94 ARG A CA 1
ATOM 680 C C . ARG A 1 94 ? 4.182 5.284 14.920 1.00 97.12 94 ARG A C 1
ATOM 682 O O . ARG A 1 94 ? 3.333 5.613 15.747 1.00 97.12 94 ARG A O 1
ATOM 689 N N . VAL A 1 95 ? 3.976 5.349 13.604 1.00 97.50 95 VAL A N 1
ATOM 690 C CA . VAL A 1 95 ? 2.707 5.789 13.005 1.00 97.50 95 VAL A CA 1
ATOM 691 C C . VAL A 1 95 ? 1.630 4.733 13.218 1.00 97.50 95 VAL A C 1
ATOM 693 O O . VAL A 1 95 ? 0.524 5.065 13.638 1.00 97.50 95 VAL A O 1
ATOM 696 N N . LEU A 1 96 ? 1.955 3.456 12.996 1.00 97.75 96 LEU A N 1
ATOM 697 C CA . LEU A 1 96 ? 1.025 2.344 13.214 1.00 97.75 96 LEU A CA 1
ATOM 698 C C . LEU A 1 96 ? 0.580 2.244 14.683 1.00 97.75 96 LEU A C 1
ATOM 700 O O . LEU A 1 96 ? -0.601 2.036 14.952 1.00 97.75 96 LEU A O 1
ATOM 704 N N . ASP A 1 97 ? 1.475 2.493 15.638 1.00 97.94 97 ASP A N 1
ATOM 705 C CA . ASP A 1 97 ? 1.146 2.567 17.064 1.00 97.94 97 ASP A CA 1
ATOM 706 C C . ASP A 1 97 ? 0.237 3.7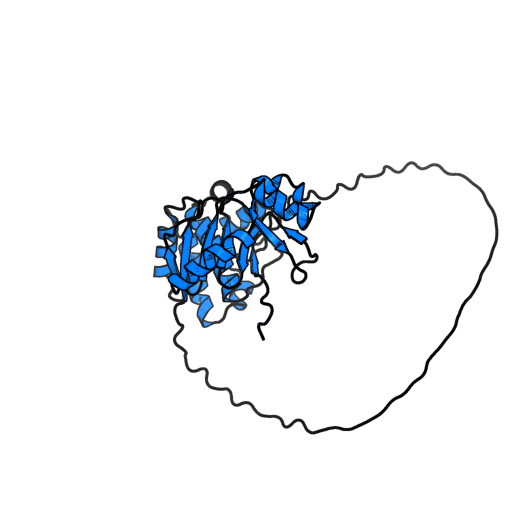59 17.384 1.00 97.94 97 ASP A C 1
ATOM 708 O O . ASP A 1 97 ? -0.710 3.630 18.165 1.00 97.94 97 ASP A O 1
ATOM 712 N N . ALA A 1 98 ? 0.482 4.921 16.770 1.00 97.94 98 ALA A N 1
ATOM 713 C CA . ALA A 1 98 ? -0.396 6.081 16.908 1.00 97.94 98 ALA A CA 1
ATOM 714 C C . ALA A 1 98 ? -1.807 5.785 16.366 1.00 97.94 98 ALA A C 1
ATOM 716 O O . ALA A 1 98 ? -2.800 6.114 17.020 1.00 97.94 98 ALA A O 1
ATOM 717 N N . ILE A 1 99 ? -1.899 5.093 15.227 1.00 98.12 99 ILE A N 1
ATOM 718 C CA . ILE A 1 99 ? -3.159 4.620 14.641 1.00 98.12 99 ILE A CA 1
ATOM 719 C C . ILE A 1 99 ? -3.860 3.626 15.581 1.00 98.12 99 ILE A C 1
ATOM 721 O O . ILE A 1 99 ? -5.046 3.793 15.880 1.00 98.12 99 ILE A O 1
ATOM 725 N N . ASN A 1 100 ? 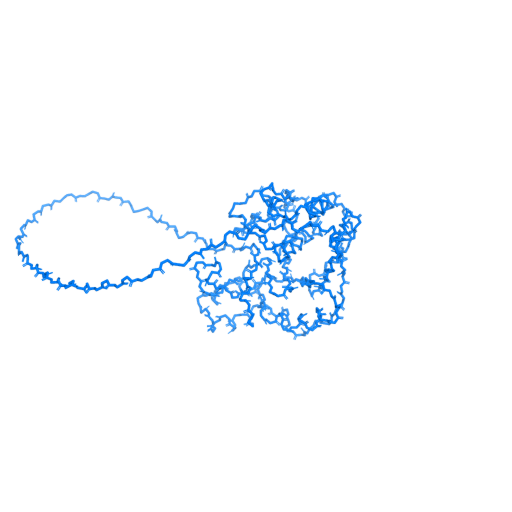-3.141 2.623 16.093 1.00 98.31 100 ASN A N 1
ATOM 726 C CA . ASN A 1 100 ? -3.662 1.617 17.026 1.00 98.31 100 ASN A CA 1
ATOM 727 C C . ASN A 1 100 ? -4.257 2.245 18.297 1.00 98.31 100 ASN A C 1
ATOM 729 O O . ASN A 1 100 ? -5.255 1.761 18.819 1.00 98.31 100 ASN A O 1
ATOM 733 N N . ARG A 1 101 ? -3.686 3.345 18.802 1.00 98.06 101 ARG A N 1
ATOM 734 C CA . ARG A 1 101 ? -4.207 4.042 19.997 1.00 98.06 101 ARG A CA 1
ATOM 735 C C . ARG A 1 101 ? -5.511 4.798 19.742 1.00 98.06 101 ARG A C 1
ATOM 737 O O . ARG A 1 101 ? -6.251 5.072 20.685 1.00 98.06 101 ARG A O 1
ATOM 744 N N . LYS A 1 102 ? -5.784 5.185 18.495 1.00 98.00 102 LYS A N 1
ATOM 745 C CA . LYS A 1 102 ? -6.913 6.063 18.146 1.00 98.00 102 LYS A CA 1
ATOM 746 C C . LYS A 1 102 ? -8.162 5.288 17.723 1.00 98.00 102 LYS A C 1
ATOM 748 O O . LYS A 1 102 ? -9.258 5.839 17.798 1.00 98.00 102 LYS A O 1
ATOM 753 N N . GLN A 1 103 ? -8.044 4.021 17.329 1.00 96.94 103 GLN A N 1
ATOM 754 C CA . GLN A 1 103 ? -9.181 3.196 16.905 1.00 96.94 103 GLN A CA 1
ATOM 755 C C . GLN A 1 103 ? -9.069 1.736 17.372 1.00 96.94 103 GLN A C 1
ATOM 757 O O . GLN A 1 103 ? -8.033 1.329 17.876 1.00 96.94 103 GLN A O 1
ATOM 762 N N . LYS A 1 104 ? -10.156 0.960 17.247 1.00 96.50 104 LYS A N 1
ATOM 763 C CA . LYS A 1 104 ? -10.235 -0.449 17.700 1.00 96.50 104 LYS A CA 1
ATOM 764 C C . LYS A 1 104 ? -10.619 -1.444 16.596 1.00 96.50 104 LYS A C 1
ATOM 766 O O . LYS A 1 104 ? -10.787 -2.629 16.870 1.00 96.50 104 LYS A O 1
ATOM 771 N N . LEU A 1 105 ? -10.815 -0.960 15.374 1.00 97.44 105 LEU A N 1
ATOM 772 C CA . LEU A 1 105 ? -11.214 -1.755 14.217 1.00 97.44 105 LEU A CA 1
ATOM 773 C C . LEU A 1 105 ? -10.072 -2.657 13.734 1.00 97.44 105 LEU A C 1
ATOM 775 O O . LEU A 1 105 ? -10.294 -3.841 13.504 1.00 97.44 105 LEU A O 1
ATOM 779 N N . PHE A 1 106 ? -8.862 -2.110 13.629 1.00 98.31 106 PHE A N 1
ATOM 780 C CA . PHE A 1 106 ? -7.660 -2.823 13.210 1.00 98.31 106 PHE A CA 1
ATOM 781 C C . PHE A 1 106 ? -6.583 -2.760 14.291 1.00 98.31 106 PHE A C 1
ATOM 783 O O . PHE A 1 106 ? -6.430 -1.742 14.967 1.00 98.31 106 PHE A O 1
ATOM 790 N N . ARG A 1 107 ? -5.805 -3.831 14.424 1.00 98.31 107 ARG A N 1
ATOM 791 C CA . ARG A 1 107 ? -4.576 -3.868 15.214 1.00 98.31 107 ARG A CA 1
ATOM 792 C C . ARG A 1 107 ? -3.412 -4.167 14.281 1.00 98.31 107 ARG A C 1
ATOM 794 O O . ARG A 1 107 ? -3.258 -5.291 13.808 1.00 98.31 107 ARG A O 1
ATOM 801 N N . PHE A 1 108 ? -2.599 -3.153 14.020 1.00 98.44 108 PHE A N 1
ATOM 802 C CA . PHE A 1 108 ? -1.397 -3.277 13.205 1.00 98.44 108 PHE A CA 1
ATOM 803 C C . PHE A 1 108 ? -0.246 -3.805 14.057 1.00 98.44 108 PHE A C 1
ATOM 805 O O . PHE A 1 108 ? 0.029 -3.263 15.127 1.00 98.44 108 PHE A O 1
ATOM 812 N N . VAL A 1 109 ? 0.430 -4.848 13.587 1.00 97.50 109 VAL A N 1
ATOM 813 C CA . VAL A 1 109 ? 1.610 -5.424 14.241 1.00 97.50 109 VAL A CA 1
ATOM 814 C C . VAL A 1 109 ? 2.714 -5.609 13.215 1.00 97.50 109 VAL A C 1
ATOM 816 O O . VAL A 1 109 ? 2.472 -6.130 12.130 1.00 97.50 109 VAL A O 1
ATOM 819 N N . ARG A 1 110 ? 3.941 -5.201 13.538 1.00 96.88 110 ARG A N 1
ATOM 820 C CA . ARG A 1 110 ? 5.092 -5.540 12.698 1.00 96.88 110 ARG A CA 1
ATOM 821 C C . ARG A 1 110 ? 5.555 -6.948 13.016 1.00 96.88 110 ARG A C 1
ATOM 823 O O . ARG A 1 110 ? 5.631 -7.327 14.182 1.00 96.88 110 ARG A O 1
ATOM 830 N N . ILE A 1 111 ? 5.889 -7.688 11.971 1.00 97.00 111 ILE A N 1
ATOM 831 C CA . ILE A 1 111 ? 6.496 -9.005 12.082 1.00 97.00 111 ILE A CA 1
ATOM 832 C C . ILE A 1 111 ? 7.868 -9.003 11.420 1.00 97.00 111 ILE A C 1
ATOM 834 O O . ILE A 1 111 ? 8.127 -8.258 10.472 1.00 97.00 111 ILE A O 1
ATOM 838 N N . GLU A 1 112 ? 8.733 -9.872 11.918 1.00 95.19 112 GLU A N 1
ATOM 839 C CA . GLU A 1 112 ? 10.027 -10.164 11.322 1.00 95.19 112 GLU A CA 1
ATOM 840 C C . GLU A 1 112 ? 9.993 -11.609 10.837 1.00 95.19 112 GLU A C 1
ATOM 842 O O . GLU A 1 112 ? 9.703 -12.532 11.598 1.00 95.19 112 GLU A O 1
ATOM 847 N N . ALA A 1 113 ? 10.235 -11.798 9.546 1.00 95.19 113 ALA A N 1
ATOM 848 C CA . ALA A 1 113 ? 10.297 -13.107 8.920 1.00 95.19 113 ALA A CA 1
ATOM 849 C C . ALA A 1 113 ? 11.453 -13.131 7.923 1.00 95.19 113 ALA A C 1
ATOM 851 O O . ALA A 1 113 ? 11.850 -12.095 7.383 1.00 95.19 113 ALA A O 1
ATOM 852 N N . THR A 1 114 ? 12.003 -14.322 7.694 1.00 93.44 114 THR A N 1
ATOM 853 C CA . THR A 1 114 ? 13.112 -14.517 6.764 1.00 93.44 114 THR A CA 1
ATOM 854 C C . THR A 1 114 ? 12.675 -14.204 5.336 1.00 93.44 114 THR A C 1
ATOM 856 O O . THR A 1 114 ? 11.624 -14.650 4.879 1.00 93.44 114 THR A O 1
ATOM 859 N N . VAL A 1 115 ? 13.501 -13.442 4.619 1.00 92.75 115 VAL A N 1
ATOM 860 C CA . VAL A 1 115 ? 13.279 -13.101 3.211 1.00 92.75 115 VAL A CA 1
ATOM 861 C C . VAL A 1 115 ? 14.112 -14.051 2.350 1.00 92.75 115 VAL A C 1
ATOM 863 O O . VAL A 1 115 ? 15.342 -14.007 2.425 1.00 92.75 115 VAL A O 1
ATOM 866 N N . PRO A 1 116 ? 13.495 -14.933 1.541 1.00 89.62 116 PRO A N 1
ATOM 867 C CA . PRO A 1 116 ? 14.237 -15.795 0.634 1.00 89.62 116 PRO A CA 1
ATOM 868 C C . PRO A 1 116 ? 15.077 -14.982 -0.352 1.00 89.62 116 PRO A C 1
ATOM 870 O O . PRO A 1 116 ? 14.590 -14.036 -0.977 1.00 89.62 116 PRO A O 1
ATOM 873 N N . MET A 1 117 ? 16.329 -15.400 -0.541 1.00 81.75 117 MET A N 1
ATOM 874 C CA . MET A 1 117 ? 17.196 -14.839 -1.571 1.00 81.75 117 MET A CA 1
ATOM 875 C C . MET A 1 117 ? 16.537 -15.048 -2.939 1.00 81.75 117 MET A C 1
ATOM 877 O O . MET A 1 117 ? 16.277 -16.181 -3.342 1.00 81.75 117 MET A O 1
ATOM 881 N N . GLY A 1 118 ? 16.219 -13.955 -3.629 1.00 83.50 118 GLY A N 1
ATOM 882 C CA . GLY A 1 118 ? 15.501 -13.995 -4.902 1.00 83.50 118 GLY A CA 1
ATOM 883 C C . GLY A 1 118 ? 14.117 -13.350 -4.885 1.00 83.50 118 GLY A C 1
ATOM 884 O O . GLY A 1 118 ? 13.625 -12.997 -5.952 1.00 83.50 118 GLY A O 1
ATOM 885 N N . LEU A 1 119 ? 13.507 -13.158 -3.708 1.00 86.00 119 LEU A N 1
ATOM 886 C CA . LEU A 1 119 ? 12.160 -12.584 -3.604 1.00 86.00 119 LEU A CA 1
ATOM 887 C C . LEU A 1 119 ? 12.105 -11.125 -4.077 1.00 86.00 119 LEU A C 1
ATOM 889 O O . LEU A 1 119 ? 11.108 -10.694 -4.640 1.00 86.00 119 LEU A O 1
ATOM 893 N N . THR A 1 120 ? 13.197 -10.391 -3.876 1.00 80.62 120 THR A N 1
ATOM 894 C CA . THR A 1 120 ? 13.360 -8.981 -4.254 1.00 80.62 120 THR A CA 1
ATOM 895 C C . THR A 1 120 ? 14.133 -8.803 -5.560 1.00 80.62 120 THR A C 1
ATOM 897 O O . THR A 1 120 ? 14.540 -7.693 -5.894 1.00 80.62 120 THR A O 1
ATOM 900 N N . MET A 1 121 ? 14.366 -9.880 -6.325 1.00 85.38 121 MET A N 1
ATOM 901 C CA . MET A 1 121 ? 15.013 -9.759 -7.632 1.00 85.38 121 MET A CA 1
ATOM 902 C C . MET A 1 121 ? 14.080 -9.042 -8.611 1.00 85.38 121 MET A C 1
ATOM 904 O O . MET A 1 121 ? 13.185 -9.660 -9.187 1.00 85.38 121 MET A O 1
ATOM 908 N N . SER A 1 122 ? 14.315 -7.748 -8.815 1.00 84.75 122 SER A N 1
ATOM 909 C CA . SER A 1 122 ? 13.658 -6.954 -9.850 1.00 84.75 122 SER A CA 1
ATOM 910 C C . SER A 1 122 ? 14.338 -7.119 -11.215 1.00 84.75 122 SER A C 1
ATOM 912 O O . SER A 1 122 ? 15.401 -7.739 -11.360 1.00 84.75 122 SER A O 1
ATOM 914 N N . GLY A 1 123 ? 13.712 -6.573 -12.257 1.00 89.81 123 GLY A N 1
ATOM 915 C CA . GLY A 1 123 ? 14.322 -6.452 -13.575 1.00 89.81 123 GLY A CA 1
ATOM 916 C C . GLY A 1 123 ? 14.419 -7.756 -14.337 1.00 89.81 123 GLY A C 1
ATOM 917 O O . GLY A 1 123 ? 13.429 -8.183 -14.923 1.00 89.81 123 GLY A O 1
ATOM 918 N N . ARG A 1 124 ? 15.602 -8.380 -14.396 1.00 91.62 124 ARG A N 1
ATOM 919 C CA . ARG A 1 124 ? 15.859 -9.502 -15.319 1.00 91.62 124 ARG A CA 1
ATOM 920 C C . ARG A 1 124 ? 14.865 -10.651 -15.139 1.00 91.62 124 ARG A C 1
ATOM 922 O O . ARG A 1 124 ? 14.302 -11.122 -16.121 1.00 91.62 124 ARG A O 1
ATOM 929 N N . ARG A 1 125 ? 14.626 -11.078 -13.896 1.00 91.88 125 ARG A N 1
ATOM 930 C CA . ARG A 1 125 ? 13.688 -12.169 -13.592 1.00 91.88 125 ARG A CA 1
ATOM 931 C C . ARG A 1 125 ? 12.258 -11.796 -13.988 1.00 91.88 125 ARG A C 1
ATOM 933 O O . ARG A 1 125 ? 11.597 -12.560 -14.686 1.00 91.88 125 ARG A O 1
ATOM 940 N N . THR A 1 126 ? 11.807 -10.607 -13.592 1.00 93.81 126 THR A N 1
ATOM 941 C CA . THR A 1 126 ? 10.481 -10.083 -13.945 1.00 93.81 126 THR A CA 1
ATOM 942 C C . THR A 1 126 ? 10.313 -9.990 -15.469 1.00 93.81 126 THR A C 1
ATOM 944 O O . THR A 1 126 ? 9.291 -10.419 -16.000 1.00 93.81 126 THR A O 1
ATOM 947 N N . ARG A 1 127 ? 11.350 -9.545 -16.194 1.00 95.31 127 ARG A N 1
ATOM 948 C CA . ARG A 1 127 ? 11.405 -9.502 -17.666 1.00 95.31 127 ARG A CA 1
ATOM 949 C C . ARG A 1 127 ? 11.283 -10.878 -18.297 1.00 95.31 127 ARG A C 1
ATOM 951 O O . ARG A 1 127 ? 10.463 -11.050 -19.189 1.00 95.31 127 ARG A O 1
ATOM 958 N N . GLU A 1 128 ? 12.023 -11.873 -17.818 1.00 94.81 128 GLU A N 1
ATOM 959 C CA . GLU A 1 128 ? 11.941 -13.248 -18.331 1.00 94.81 128 GLU A CA 1
ATOM 960 C C . GLU A 1 128 ? 10.541 -13.865 -18.156 1.00 94.81 128 GLU A C 1
ATOM 962 O O . GLU A 1 128 ? 10.089 -14.637 -19.008 1.00 94.81 128 GLU A O 1
ATOM 967 N N . ILE A 1 129 ? 9.843 -13.524 -17.069 1.00 93.81 129 ILE A N 1
ATOM 968 C CA . ILE A 1 129 ? 8.459 -13.950 -16.827 1.00 93.81 129 ILE A CA 1
ATOM 969 C C . ILE A 1 129 ? 7.507 -13.224 -17.782 1.00 93.81 129 ILE A C 1
ATOM 971 O O . ILE A 1 129 ? 6.717 -13.871 -18.473 1.00 93.81 129 ILE A O 1
ATOM 975 N N . ILE A 1 130 ? 7.596 -11.895 -17.856 1.00 94.62 130 ILE A N 1
ATOM 976 C CA . ILE A 1 130 ? 6.682 -11.071 -18.656 1.00 94.62 130 ILE A CA 1
ATOM 977 C C . ILE A 1 130 ? 6.888 -11.292 -20.150 1.00 94.62 130 ILE A C 1
ATOM 979 O O . ILE A 1 130 ? 5.901 -11.355 -20.868 1.00 94.62 130 ILE A O 1
ATOM 983 N N . GLN A 1 131 ? 8.108 -11.561 -20.619 1.00 96.25 131 GLN A N 1
ATOM 984 C CA . GLN A 1 131 ? 8.379 -11.919 -22.016 1.00 96.25 131 GLN A CA 1
ATOM 985 C C . GLN A 1 131 ? 7.514 -13.090 -22.501 1.00 96.25 131 GLN A C 1
ATOM 987 O O . GLN A 1 131 ? 7.159 -13.159 -23.674 1.00 96.25 131 GLN A O 1
ATOM 992 N N . LYS A 1 132 ? 7.169 -14.020 -21.602 1.00 95.00 132 LYS A N 1
ATOM 993 C CA . LYS A 1 132 ? 6.336 -15.189 -21.917 1.00 95.00 132 LYS A CA 1
ATOM 994 C C . LYS A 1 132 ? 4.837 -14.889 -21.863 1.00 95.00 132 LYS A C 1
ATOM 996 O O . LYS A 1 132 ? 4.064 -15.631 -22.461 1.00 95.00 132 LYS A O 1
ATOM 1001 N N . LEU A 1 133 ? 4.423 -13.866 -21.116 1.00 92.94 133 LEU A N 1
ATOM 1002 C CA . LEU A 1 133 ? 3.014 -13.543 -20.856 1.00 92.94 133 LEU A CA 1
ATOM 1003 C C . LEU A 1 133 ? 2.514 -12.390 -21.726 1.00 92.94 133 LEU A C 1
ATOM 1005 O O . LEU A 1 133 ? 1.431 -12.469 -22.295 1.00 92.94 133 LEU A O 1
ATOM 1009 N N . ASP A 1 134 ? 3.316 -11.337 -21.824 1.00 93.50 134 ASP A N 1
ATOM 1010 C CA . ASP A 1 134 ? 3.059 -10.126 -22.587 1.00 93.50 134 ASP A CA 1
ATOM 1011 C C . ASP A 1 134 ? 4.390 -9.576 -23.143 1.00 93.50 134 ASP A C 1
ATOM 1013 O O . ASP A 1 134 ? 5.020 -8.704 -22.533 1.00 93.50 134 ASP A O 1
ATOM 1017 N N . PRO A 1 135 ? 4.835 -10.071 -24.317 1.00 93.38 135 PRO A N 1
ATOM 1018 C CA . PRO A 1 135 ? 6.094 -9.658 -24.936 1.00 93.38 135 PRO A CA 1
ATOM 1019 C C . PRO A 1 135 ? 6.212 -8.149 -25.170 1.00 93.38 135 PRO A C 1
ATOM 1021 O O . PRO A 1 135 ? 7.318 -7.628 -25.223 1.00 93.38 135 PRO A O 1
ATOM 1024 N N . LYS A 1 136 ? 5.091 -7.429 -25.327 1.00 92.88 136 LYS A N 1
ATOM 1025 C CA . LYS A 1 136 ? 5.121 -5.978 -25.567 1.00 92.88 136 LYS A CA 1
ATOM 1026 C C . LYS A 1 136 ? 5.494 -5.212 -24.304 1.00 92.88 136 LYS A C 1
ATOM 1028 O O . LYS A 1 136 ? 6.206 -4.220 -24.389 1.00 92.88 136 LYS A O 1
ATOM 1033 N N . THR A 1 137 ? 5.000 -5.665 -23.156 1.00 93.31 137 THR A N 1
ATOM 1034 C CA . THR A 1 137 ? 5.277 -5.055 -21.849 1.00 93.31 137 THR A CA 1
ATOM 1035 C C . THR A 1 137 ? 6.676 -5.418 -21.339 1.00 93.31 137 THR A C 1
ATOM 1037 O O . THR A 1 137 ? 7.268 -4.668 -20.570 1.00 93.31 137 THR A O 1
ATOM 1040 N N . ALA A 1 138 ? 7.258 -6.525 -21.810 1.00 93.94 138 ALA A N 1
ATOM 1041 C CA . ALA A 1 138 ? 8.617 -6.939 -21.449 1.00 93.94 138 ALA A CA 1
ATOM 1042 C C . ALA A 1 138 ? 9.719 -5.960 -21.906 1.00 93.94 138 ALA A C 1
ATOM 1044 O O . ALA A 1 138 ? 10.777 -5.888 -21.274 1.00 93.94 138 ALA A O 1
ATOM 1045 N N . GLU A 1 139 ? 9.454 -5.196 -22.968 1.00 94.00 139 GLU A N 1
ATOM 1046 C CA . GLU A 1 139 ? 10.350 -4.163 -23.502 1.00 94.00 139 GLU A CA 1
ATOM 1047 C C . GLU A 1 139 ? 10.276 -2.839 -22.720 1.00 94.00 139 GLU A C 1
ATOM 1049 O O . GLU A 1 139 ? 11.021 -1.906 -23.017 1.00 94.00 139 GLU A O 1
ATOM 1054 N N . ASP A 1 140 ? 9.383 -2.722 -21.729 1.00 93.31 140 ASP A N 1
ATOM 1055 C CA . ASP A 1 140 ? 9.262 -1.503 -20.932 1.00 93.31 140 ASP A CA 1
ATOM 1056 C C . ASP A 1 140 ? 10.494 -1.324 -20.017 1.00 93.31 140 ASP A C 1
ATOM 1058 O O . ASP A 1 140 ? 10.790 -2.196 -19.186 1.00 93.31 140 ASP A O 1
ATOM 1062 N N . PRO A 1 141 ? 11.223 -0.195 -20.113 1.00 93.56 141 PRO A N 1
ATOM 1063 C CA . PRO A 1 141 ? 12.386 0.067 -19.268 1.00 93.56 141 PRO A CA 1
ATOM 1064 C C . PRO A 1 141 ? 12.072 0.093 -17.767 1.00 93.56 141 PRO A C 1
ATOM 1066 O O . PRO A 1 141 ? 12.940 -0.215 -16.952 1.00 93.56 141 PRO A O 1
ATOM 1069 N N . GLN A 1 142 ? 10.840 0.430 -17.368 1.00 90.75 142 GLN A N 1
ATOM 1070 C CA . GLN A 1 142 ? 10.448 0.488 -15.954 1.00 90.75 142 GLN A CA 1
ATOM 1071 C C . GLN A 1 142 ? 10.478 -0.874 -15.272 1.00 90.75 142 GLN A C 1
ATOM 1073 O O . GLN A 1 142 ? 10.559 -0.962 -14.043 1.00 90.75 142 GLN A O 1
ATOM 1078 N N . LEU A 1 143 ? 10.476 -1.943 -16.061 1.00 93.38 143 LEU A N 1
ATOM 1079 C CA . LEU A 1 143 ? 10.477 -3.294 -15.547 1.00 93.38 143 LEU A CA 1
ATOM 1080 C C . LEU A 1 143 ? 11.723 -3.629 -14.721 1.00 93.38 143 LEU A C 1
ATOM 1082 O O . LEU A 1 143 ? 11.665 -4.469 -13.824 1.00 93.38 143 LEU A O 1
ATOM 1086 N N . GLU A 1 144 ? 12.826 -2.915 -14.956 1.00 94.00 144 GLU A N 1
ATOM 1087 C CA . GLU A 1 144 ? 14.058 -3.002 -14.160 1.00 94.00 144 GLU A CA 1
ATOM 1088 C C . GLU A 1 144 ? 13.833 -2.691 -12.678 1.00 94.00 144 GLU A C 1
ATOM 1090 O O . GLU A 1 144 ? 14.482 -3.269 -11.804 1.00 94.00 144 GLU A O 1
ATOM 1095 N N . ASN A 1 145 ? 12.832 -1.860 -12.398 1.00 95.25 145 ASN A N 1
ATOM 1096 C CA . ASN A 1 145 ? 12.466 -1.411 -11.064 1.00 95.25 145 ASN A CA 1
ATOM 1097 C C . ASN A 1 145 ? 11.283 -2.177 -10.470 1.00 95.25 145 ASN A C 1
ATOM 1099 O O . ASN A 1 145 ? 10.751 -1.746 -9.451 1.00 95.25 145 ASN A O 1
ATOM 1103 N N . SER A 1 146 ? 10.852 -3.272 -11.102 1.00 95.44 146 SER A N 1
ATOM 1104 C CA . SER A 1 146 ? 9.600 -3.949 -10.761 1.00 95.44 146 SER A CA 1
ATOM 1105 C C . SER A 1 146 ? 9.820 -5.403 -10.348 1.00 95.44 146 SER A C 1
ATOM 1107 O O . SER A 1 146 ? 10.605 -6.130 -10.969 1.00 95.44 146 SER A O 1
ATOM 1109 N N . VAL A 1 147 ? 9.109 -5.844 -9.311 1.00 96.31 147 VAL A N 1
ATOM 1110 C CA . VAL A 1 147 ? 9.087 -7.232 -8.827 1.00 96.31 147 VAL A CA 1
ATOM 1111 C C . VAL A 1 147 ? 7.780 -7.920 -9.210 1.00 96.31 147 VAL A C 1
ATOM 1113 O O . VAL A 1 147 ? 6.729 -7.289 -9.268 1.00 96.31 147 VAL A O 1
ATOM 1116 N N . TRP A 1 148 ? 7.832 -9.224 -9.473 1.00 96.31 148 TRP A N 1
ATOM 1117 C CA . TRP A 1 148 ? 6.659 -10.009 -9.852 1.00 96.31 148 TRP A CA 1
ATOM 1118 C C . TRP A 1 148 ? 5.822 -10.429 -8.631 1.00 96.31 148 TRP A C 1
ATOM 1120 O O . TRP A 1 148 ? 6.285 -11.207 -7.797 1.00 96.31 148 TRP A O 1
ATOM 1130 N N . ALA A 1 149 ? 4.572 -9.968 -8.537 1.00 96.31 149 ALA A N 1
ATOM 1131 C CA . ALA A 1 149 ? 3.685 -10.216 -7.394 1.00 96.31 149 ALA A CA 1
ATOM 1132 C C . ALA A 1 149 ? 3.436 -11.712 -7.120 1.00 96.31 149 ALA A C 1
ATOM 1134 O O . ALA A 1 149 ? 3.438 -12.152 -5.967 1.00 96.31 149 ALA A O 1
ATOM 1135 N N . GLU A 1 150 ? 3.277 -12.520 -8.175 1.00 95.00 150 GLU A N 1
ATOM 1136 C CA . GLU A 1 150 ? 2.998 -13.960 -8.047 1.00 95.00 150 GLU A CA 1
ATOM 1137 C C . GLU A 1 150 ? 4.180 -14.768 -7.495 1.00 95.00 150 GLU A C 1
ATOM 1139 O O . GLU A 1 150 ? 3.976 -15.894 -7.047 1.00 95.00 150 GLU A O 1
ATOM 1144 N N . ASP A 1 151 ? 5.395 -14.212 -7.468 1.00 95.19 151 ASP A N 1
ATOM 1145 C CA . ASP A 1 151 ? 6.520 -14.840 -6.763 1.00 95.19 151 ASP A CA 1
ATOM 1146 C C . ASP A 1 151 ? 6.436 -14.597 -5.244 1.00 95.19 151 ASP A C 1
ATOM 1148 O O . ASP A 1 151 ? 6.926 -15.405 -4.451 1.00 95.19 151 ASP A O 1
ATOM 1152 N N . ILE A 1 152 ? 5.761 -13.524 -4.819 1.00 96.31 152 ILE A N 1
ATOM 1153 C CA . ILE A 1 152 ? 5.664 -13.107 -3.415 1.00 96.31 152 ILE A CA 1
ATOM 1154 C C . ILE A 1 152 ? 4.511 -13.811 -2.700 1.00 96.31 152 ILE A C 1
ATOM 1156 O O . ILE A 1 152 ? 4.677 -14.289 -1.574 1.00 96.31 152 ILE A O 1
ATOM 1160 N N . TYR A 1 153 ? 3.349 -13.946 -3.346 1.00 96.69 153 TYR A N 1
ATOM 1161 C CA . TYR A 1 153 ? 2.174 -14.566 -2.721 1.00 96.69 153 TYR A CA 1
ATOM 1162 C C . TYR A 1 153 ? 2.407 -15.992 -2.179 1.00 96.69 153 TYR A C 1
ATOM 1164 O O . TYR A 1 153 ? 1.914 -16.287 -1.082 1.00 96.69 153 TYR A O 1
ATOM 1172 N N . PRO A 1 154 ? 3.128 -16.898 -2.873 1.00 96.38 154 PRO A N 1
ATOM 1173 C CA . PRO A 1 154 ? 3.428 -18.230 -2.352 1.00 96.38 154 PRO A CA 1
ATOM 1174 C C . PRO A 1 154 ? 4.287 -18.202 -1.085 1.00 96.38 154 PRO A C 1
ATOM 1176 O O . PRO A 1 154 ? 4.067 -19.026 -0.200 1.00 96.38 154 PRO A O 1
ATOM 1179 N N . VAL A 1 155 ? 5.213 -17.244 -0.970 1.00 96.94 155 VAL A N 1
ATOM 1180 C CA . VAL A 1 155 ? 6.101 -17.083 0.194 1.00 96.94 155 VAL A CA 1
ATOM 1181 C C . VAL A 1 155 ? 5.369 -16.433 1.371 1.00 96.94 155 VAL A C 1
ATOM 1183 O O . VAL A 1 155 ? 5.509 -16.868 2.512 1.00 96.94 155 VAL A O 1
ATOM 1186 N N . ALA A 1 156 ? 4.533 -15.431 1.102 1.00 97.50 156 ALA A N 1
ATOM 1187 C CA . ALA A 1 156 ? 3.779 -14.708 2.124 1.00 97.50 156 ALA A CA 1
ATOM 1188 C C . ALA A 1 156 ? 2.655 -15.554 2.759 1.00 97.50 156 ALA A C 1
ATOM 1190 O O . ALA A 1 156 ? 2.287 -15.360 3.918 1.00 97.50 156 ALA A O 1
ATOM 1191 N N . ARG A 1 157 ? 2.106 -16.535 2.032 1.00 97.69 157 ARG A N 1
ATOM 1192 C CA . ARG A 1 157 ? 0.963 -17.340 2.496 1.00 97.69 157 ARG A CA 1
ATOM 1193 C C . ARG A 1 157 ? 1.262 -18.201 3.738 1.00 97.69 157 ARG A C 1
ATOM 1195 O O . ARG A 1 157 ? 0.439 -18.182 4.656 1.00 97.69 157 ARG A O 1
ATOM 1202 N N . PRO A 1 158 ? 2.383 -18.943 3.822 1.00 97.69 158 PRO A N 1
ATOM 1203 C CA . PRO A 1 158 ? 2.803 -19.595 5.062 1.00 97.69 158 PRO A CA 1
ATOM 1204 C C . PRO A 1 158 ? 2.965 -18.624 6.235 1.00 97.69 158 PRO A C 1
ATOM 1206 O O . PRO A 1 158 ? 2.536 -18.956 7.339 1.00 97.69 158 PRO A O 1
ATOM 1209 N N . ILE A 1 159 ? 3.509 -17.425 5.993 1.00 97.81 159 ILE A N 1
ATOM 1210 C CA . ILE A 1 159 ? 3.713 -16.402 7.028 1.00 97.81 159 ILE A CA 1
ATOM 1211 C C . ILE A 1 159 ? 2.362 -15.961 7.591 1.00 97.81 159 ILE A C 1
ATOM 1213 O O . ILE A 1 159 ? 2.136 -16.139 8.784 1.00 97.81 159 ILE A O 1
ATOM 1217 N N . LEU A 1 160 ? 1.426 -15.535 6.733 1.00 97.69 160 LEU A N 1
ATOM 1218 C CA . LEU A 1 160 ? 0.053 -15.179 7.124 1.00 97.69 160 LEU A CA 1
ATOM 1219 C C . LEU A 1 160 ? -0.617 -16.290 7.952 1.00 97.69 160 LEU A C 1
ATOM 1221 O O . LEU A 1 160 ? -1.282 -16.026 8.951 1.00 97.69 160 LEU A O 1
ATOM 1225 N N . LYS A 1 161 ? -0.435 -17.555 7.550 1.00 97.50 161 LYS A N 1
ATOM 1226 C CA . LYS A 1 161 ? -0.992 -18.700 8.281 1.00 97.50 161 LYS A CA 1
ATOM 1227 C C . LYS A 1 161 ? -0.345 -18.877 9.659 1.00 97.50 161 LYS A C 1
ATOM 1229 O O . LYS A 1 161 ? -1.053 -19.195 10.609 1.00 97.50 161 LYS A O 1
ATOM 1234 N N . SER A 1 162 ? 0.973 -18.713 9.762 1.00 97.31 162 SER A N 1
ATOM 1235 C CA . SER A 1 162 ? 1.718 -18.886 11.016 1.00 97.31 162 SER A CA 1
ATOM 1236 C C . SER A 1 162 ? 1.489 -17.762 12.025 1.00 97.31 162 SER A C 1
ATOM 1238 O O . SER A 1 162 ? 1.437 -18.033 13.221 1.00 97.31 162 SER A O 1
ATOM 1240 N N . THR A 1 163 ? 1.314 -16.522 11.562 1.00 97.19 163 THR A N 1
ATOM 1241 C CA . THR A 1 163 ? 1.065 -15.368 12.435 1.00 97.19 163 THR A CA 1
ATOM 1242 C C . THR A 1 163 ? -0.365 -15.341 12.958 1.00 97.19 163 THR A C 1
ATOM 1244 O O . THR A 1 163 ? -0.631 -14.697 13.969 1.00 97.19 163 THR A O 1
ATOM 1247 N N . GLY A 1 164 ? -1.292 -16.025 12.277 1.00 96.44 164 GLY A N 1
ATOM 1248 C CA . GLY A 1 164 ? -2.705 -16.061 12.649 1.00 96.44 164 GLY A CA 1
ATOM 1249 C C . GLY A 1 164 ? -3.420 -14.720 12.469 1.00 96.44 164 GLY A C 1
ATOM 1250 O O . GLY A 1 164 ? -4.487 -14.526 13.046 1.00 96.44 164 GLY A O 1
ATOM 1251 N N . THR A 1 165 ? -2.845 -13.797 11.692 1.00 97.62 165 THR A N 1
ATOM 1252 C CA . THR A 1 165 ? -3.441 -12.483 11.427 1.00 97.62 165 THR A CA 1
ATOM 1253 C C . THR A 1 165 ? -4.520 -12.560 10.348 1.00 97.62 165 THR A C 1
ATOM 1255 O O . THR A 1 165 ? -4.558 -13.489 9.537 1.00 97.62 165 THR A O 1
ATOM 1258 N N . ASP A 1 166 ? -5.433 -11.587 10.335 1.00 97.88 166 ASP A N 1
ATOM 1259 C CA . ASP A 1 166 ? -6.510 -11.534 9.346 1.00 97.88 166 ASP A CA 1
ATOM 1260 C C . ASP A 1 166 ? -5.989 -11.054 7.979 1.00 97.88 166 ASP A C 1
ATOM 1262 O O . ASP A 1 166 ? -6.460 -11.536 6.947 1.00 97.88 166 ASP A O 1
ATOM 1266 N N . LEU A 1 167 ? -4.998 -10.154 7.975 1.00 98.38 167 LEU A N 1
ATOM 1267 C CA . LEU A 1 167 ? -4.300 -9.648 6.788 1.00 98.38 167 LEU A CA 1
ATOM 1268 C C . LEU A 1 167 ? -2.775 -9.685 6.988 1.00 98.38 167 LEU A C 1
ATOM 1270 O O . LEU A 1 167 ? -2.277 -9.621 8.119 1.00 98.38 167 LEU A O 1
ATOM 1274 N N . LEU A 1 168 ? -2.036 -9.759 5.879 1.00 98.50 168 LEU A N 1
ATOM 1275 C CA . LEU A 1 168 ? -0.583 -9.591 5.834 1.00 98.50 168 LEU A CA 1
ATOM 1276 C C . LEU A 1 168 ? -0.224 -8.554 4.772 1.00 98.50 168 LEU A C 1
ATOM 1278 O O . LEU A 1 168 ? -0.545 -8.730 3.602 1.00 98.50 168 LEU A O 1
ATOM 1282 N N . VAL A 1 169 ? 0.468 -7.504 5.188 1.00 98.62 169 VAL A N 1
ATOM 1283 C CA . VAL A 1 169 ? 0.996 -6.435 4.345 1.00 98.62 169 VAL A CA 1
ATOM 1284 C C . VAL A 1 169 ? 2.492 -6.664 4.160 1.00 98.62 169 VAL A C 1
ATOM 1286 O O . VAL A 1 169 ? 3.236 -6.700 5.134 1.00 98.62 169 VAL A O 1
ATOM 1289 N N . CYS A 1 170 ? 2.935 -6.813 2.921 1.00 98.25 170 CYS A N 1
ATOM 1290 C CA . CYS A 1 170 ? 4.328 -6.956 2.525 1.00 98.25 170 CYS A CA 1
ATOM 1291 C C . CYS A 1 170 ? 4.818 -5.626 1.952 1.00 98.25 170 CYS A C 1
ATOM 1293 O O . CYS A 1 170 ? 4.280 -5.154 0.949 1.00 98.25 170 CYS A O 1
ATOM 1295 N N . LEU A 1 171 ? 5.823 -5.024 2.584 1.00 98.00 171 LEU A N 1
ATOM 1296 C CA . LEU A 1 171 ? 6.422 -3.773 2.127 1.00 98.00 171 LEU A CA 1
ATOM 1297 C C . LEU A 1 171 ? 7.602 -4.077 1.206 1.00 98.00 171 LEU A C 1
ATOM 1299 O O . LEU A 1 171 ? 8.486 -4.840 1.593 1.00 98.00 171 LEU A O 1
ATOM 1303 N N . LEU A 1 172 ? 7.601 -3.471 0.020 1.00 97.19 172 LEU A N 1
ATOM 1304 C CA . LEU A 1 172 ? 8.557 -3.712 -1.060 1.00 97.19 172 LEU A CA 1
ATOM 1305 C C . LEU A 1 172 ? 9.227 -2.400 -1.487 1.00 97.19 172 LEU A C 1
ATOM 1307 O O . LEU A 1 172 ? 8.555 -1.389 -1.655 1.00 97.19 172 LEU A O 1
ATOM 1311 N N . ALA A 1 173 ? 10.538 -2.385 -1.688 1.00 96.19 173 ALA A N 1
ATOM 1312 C CA . ALA A 1 173 ? 11.261 -1.254 -2.256 1.00 96.19 173 ALA A CA 1
ATOM 1313 C C . ALA A 1 173 ? 10.996 -1.045 -3.763 1.00 96.19 173 ALA A C 1
ATOM 1315 O O . ALA A 1 173 ? 10.829 0.114 -4.154 1.00 96.19 173 ALA A O 1
ATOM 1316 N N . PRO A 1 174 ? 10.948 -2.090 -4.621 1.00 96.50 174 PRO A N 1
ATOM 1317 C CA . PRO A 1 174 ? 10.621 -1.933 -6.041 1.00 96.50 174 PRO A CA 1
ATOM 1318 C C . PRO A 1 174 ? 9.119 -1.719 -6.285 1.00 96.50 174 PRO A C 1
ATOM 1320 O O . PRO A 1 174 ? 8.288 -1.976 -5.411 1.00 96.50 174 PRO A O 1
ATOM 1323 N N . LEU A 1 175 ? 8.766 -1.273 -7.495 1.00 95.75 175 LEU A N 1
ATOM 1324 C CA . LEU A 1 175 ? 7.390 -1.296 -8.009 1.00 95.75 175 LEU A CA 1
ATOM 1325 C C . LEU A 1 175 ? 6.874 -2.733 -8.119 1.00 95.75 175 LEU A C 1
ATOM 1327 O O . LEU A 1 175 ? 7.653 -3.691 -8.136 1.00 95.75 175 LEU A O 1
ATOM 1331 N N . ILE A 1 176 ? 5.556 -2.889 -8.210 1.00 96.25 176 ILE A N 1
ATOM 1332 C CA . ILE A 1 176 ? 4.926 -4.204 -8.293 1.00 96.25 176 ILE A CA 1
ATOM 1333 C C . ILE A 1 176 ? 4.378 -4.434 -9.699 1.00 96.25 176 ILE A C 1
ATOM 1335 O O . ILE A 1 176 ? 3.557 -3.666 -10.198 1.00 96.25 176 ILE A O 1
ATOM 1339 N N . ALA A 1 177 ? 4.795 -5.544 -10.302 1.00 96.00 177 ALA A N 1
ATOM 1340 C CA . ALA A 1 177 ? 4.230 -6.072 -11.528 1.00 96.00 177 ALA A CA 1
ATOM 1341 C C . ALA A 1 177 ? 3.267 -7.225 -11.228 1.00 96.00 177 ALA A C 1
ATOM 1343 O O . ALA A 1 177 ? 3.615 -8.158 -10.502 1.00 96.00 177 ALA A O 1
ATOM 1344 N N . ASP A 1 178 ? 2.069 -7.178 -11.805 1.00 95.56 178 ASP A N 1
ATOM 1345 C CA . ASP A 1 178 ? 1.025 -8.182 -11.599 1.00 95.56 178 ASP A CA 1
ATOM 1346 C C . ASP A 1 178 ? 0.203 -8.417 -12.879 1.00 95.56 178 ASP A C 1
ATOM 1348 O O . ASP A 1 178 ? 0.130 -7.580 -13.784 1.00 95.56 178 ASP A O 1
ATOM 1352 N N . ARG A 1 179 ? -0.439 -9.584 -12.971 1.00 92.50 179 ARG A N 1
ATOM 1353 C CA . ARG A 1 179 ? -1.324 -9.928 -14.090 1.00 92.50 179 ARG A CA 1
ATOM 1354 C C . ARG A 1 179 ? -2.611 -9.131 -14.010 1.00 92.50 179 ARG A C 1
ATOM 1356 O O . ARG A 1 179 ? -3.310 -9.192 -13.006 1.00 92.50 179 ARG A O 1
ATOM 1363 N N . VAL A 1 180 ? -3.012 -8.465 -15.080 1.00 87.44 180 VAL A N 1
ATOM 1364 C CA . VAL A 1 180 ? -4.335 -7.837 -15.193 1.00 87.44 180 VAL A CA 1
ATOM 1365 C C . VAL A 1 180 ? -5.278 -8.745 -15.970 1.00 87.44 180 VAL A C 1
ATOM 1367 O O . VAL A 1 180 ? -4.884 -9.348 -16.967 1.00 87.44 180 VAL A O 1
ATOM 1370 N N . THR A 1 181 ? -6.511 -8.888 -15.480 1.00 78.38 181 THR A N 1
ATOM 1371 C CA . THR A 1 181 ? -7.571 -9.643 -16.160 1.00 78.38 181 THR A CA 1
ATOM 1372 C C . THR A 1 181 ? -8.831 -8.802 -16.275 1.00 78.38 181 THR A C 1
ATOM 1374 O O . THR A 1 181 ? -9.177 -8.087 -15.330 1.00 78.38 181 THR A O 1
ATOM 1377 N N . ASN A 1 182 ? -9.547 -8.935 -17.387 1.00 69.69 182 ASN A N 1
ATOM 1378 C CA . ASN A 1 182 ? -10.858 -8.327 -17.578 1.00 69.69 182 ASN A CA 1
ATOM 1379 C C . ASN A 1 182 ? -11.969 -9.225 -16.990 1.00 69.69 182 ASN A C 1
ATOM 1381 O O . ASN A 1 182 ? -12.064 -10.399 -17.371 1.00 69.69 182 ASN A O 1
ATOM 1385 N N . PRO A 1 183 ? -12.855 -8.720 -16.108 1.00 60.03 183 PRO A N 1
ATOM 1386 C CA . PRO A 1 183 ? -12.829 -7.429 -15.395 1.00 60.03 183 PRO A CA 1
ATOM 1387 C C . PRO A 1 183 ? -11.953 -7.493 -14.122 1.00 60.03 183 PRO A C 1
ATOM 1389 O O . PRO A 1 183 ? -11.814 -8.582 -13.551 1.00 60.03 183 PRO A O 1
ATOM 1392 N N . PRO A 1 184 ? -11.397 -6.366 -13.617 1.00 62.00 184 PRO A N 1
ATOM 1393 C CA . PRO A 1 184 ? -11.841 -4.972 -13.805 1.00 62.00 184 PRO A CA 1
ATOM 1394 C C . PRO A 1 184 ? -11.127 -4.156 -14.895 1.00 62.00 184 PRO A C 1
ATOM 1396 O O . PRO A 1 184 ? -11.493 -3.009 -15.106 1.00 62.00 184 PRO A O 1
ATOM 1399 N N . PHE A 1 185 ? -10.128 -4.708 -15.581 1.00 65.75 185 PHE A N 1
ATOM 1400 C CA . PHE A 1 185 ? -9.387 -3.961 -16.603 1.00 65.75 185 PHE A CA 1
ATOM 1401 C C . PHE A 1 185 ? -10.032 -4.099 -17.979 1.00 65.75 185 PHE A C 1
ATOM 1403 O O . PHE A 1 185 ? -10.586 -5.146 -18.301 1.00 65.75 185 PHE A O 1
ATOM 1410 N N . ASP A 1 186 ? -9.843 -3.106 -18.847 1.00 75.56 186 ASP A N 1
ATOM 1411 C CA . ASP A 1 186 ? -10.271 -3.180 -20.253 1.00 75.56 186 ASP A CA 1
ATOM 1412 C C . ASP A 1 186 ? -9.469 -4.204 -21.082 1.00 75.56 186 ASP A C 1
ATOM 1414 O O . ASP A 1 186 ? -9.741 -4.416 -22.266 1.00 75.56 186 ASP A O 1
ATOM 1418 N N . ARG A 1 187 ? -8.464 -4.852 -20.477 1.00 77.94 187 ARG A N 1
ATOM 1419 C CA . ARG A 1 187 ? -7.560 -5.800 -21.130 1.00 77.94 187 ARG A CA 1
ATOM 1420 C C . ARG A 1 187 ? -7.079 -6.903 -20.192 1.00 77.94 187 ARG A C 1
ATOM 1422 O O . ARG A 1 187 ? -6.903 -6.684 -18.996 1.00 77.94 187 ARG A O 1
ATOM 1429 N N . ASP A 1 188 ? -6.786 -8.057 -20.779 1.00 85.31 188 ASP A N 1
ATOM 1430 C CA . ASP A 1 188 ? -5.912 -9.057 -20.170 1.00 85.31 188 ASP A CA 1
ATOM 1431 C C . ASP A 1 188 ? -4.449 -8.703 -20.483 1.00 85.31 188 ASP A C 1
ATOM 1433 O O . ASP A 1 188 ? -4.149 -8.204 -21.572 1.00 85.31 188 ASP A O 1
ATOM 1437 N N . GLY A 1 189 ? -3.530 -8.952 -19.549 1.00 89.19 189 GLY A N 1
ATOM 1438 C CA . GLY A 1 189 ? -2.109 -8.671 -19.755 1.00 89.19 189 GLY A CA 1
ATOM 1439 C C . GLY A 1 189 ? -1.317 -8.538 -18.461 1.00 89.19 189 GLY A C 1
ATOM 1440 O O . GLY A 1 189 ? -1.599 -9.210 -17.465 1.00 89.19 189 GLY A O 1
ATOM 1441 N N . VAL A 1 190 ? -0.317 -7.661 -18.487 1.00 91.75 190 VAL A N 1
ATOM 1442 C CA . VAL A 1 190 ? 0.520 -7.336 -17.333 1.00 91.75 190 VAL A CA 1
ATOM 1443 C C . VAL A 1 190 ? 0.579 -5.824 -17.146 1.00 91.75 190 VAL A C 1
ATOM 1445 O O . VAL A 1 190 ? 0.804 -5.090 -18.104 1.00 91.75 190 VAL A O 1
ATOM 1448 N N . GLU A 1 191 ? 0.431 -5.385 -15.901 1.00 91.44 191 GLU A N 1
ATOM 1449 C CA . GLU A 1 191 ? 0.797 -4.035 -15.470 1.00 91.44 191 GLU A CA 1
ATOM 1450 C C . GLU A 1 191 ? 2.015 -4.144 -14.553 1.00 91.44 191 GLU A C 1
ATOM 1452 O O . GLU A 1 191 ? 2.155 -5.128 -13.823 1.00 91.44 191 GLU A O 1
ATOM 1457 N N . ILE A 1 192 ? 2.925 -3.175 -14.629 1.00 92.88 192 ILE A N 1
ATOM 1458 C CA . ILE A 1 192 ? 4.277 -3.298 -14.053 1.00 92.88 192 ILE A CA 1
ATOM 1459 C C . ILE A 1 192 ? 4.566 -2.282 -12.953 1.00 92.88 192 ILE A C 1
ATOM 1461 O O . ILE A 1 192 ? 5.652 -2.256 -12.395 1.00 92.88 192 ILE A O 1
ATOM 1465 N N . ASP A 1 193 ? 3.608 -1.423 -12.663 1.00 91.31 193 ASP A N 1
ATOM 1466 C CA . ASP A 1 193 ? 3.846 -0.108 -12.098 1.00 91.31 193 ASP A CA 1
ATOM 1467 C C . ASP A 1 193 ? 2.867 0.196 -10.955 1.00 91.31 193 ASP A C 1
ATOM 1469 O O . ASP A 1 193 ? 2.538 1.351 -10.686 1.00 91.31 193 ASP A O 1
ATOM 1473 N N . PHE A 1 194 ? 2.416 -0.856 -10.265 1.00 93.75 194 PHE A N 1
ATOM 1474 C CA . PHE A 1 194 ? 1.528 -0.724 -9.120 1.00 93.75 194 PHE A CA 1
ATOM 1475 C C . PHE A 1 194 ? 2.277 -0.253 -7.874 1.00 93.75 194 PHE A C 1
ATOM 1477 O O . PHE A 1 194 ? 3.343 -0.787 -7.534 1.00 93.75 194 PHE A O 1
ATOM 1484 N N . PHE A 1 195 ? 1.665 0.674 -7.131 1.00 94.94 195 PHE A N 1
ATOM 1485 C CA . PHE A 1 195 ? 2.106 0.976 -5.768 1.00 94.94 195 PHE A CA 1
ATOM 1486 C C . PHE A 1 195 ? 1.505 0.027 -4.748 1.00 94.94 195 PHE A C 1
ATOM 1488 O O . PHE A 1 195 ? 2.173 -0.274 -3.763 1.00 94.94 195 PHE A O 1
ATOM 1495 N N . SER A 1 196 ? 0.296 -0.491 -4.955 1.00 95.75 196 SER A N 1
ATOM 1496 C CA . SER A 1 196 ? -0.159 -1.620 -4.158 1.00 95.75 196 SER A CA 1
ATOM 1497 C C . SER A 1 196 ? -1.155 -2.522 -4.869 1.00 95.75 196 SER A C 1
ATOM 1499 O O . SER A 1 196 ? -1.962 -2.114 -5.697 1.00 95.75 196 SER A O 1
ATOM 1501 N N . VAL A 1 197 ? -1.086 -3.804 -4.529 1.00 95.62 197 VAL A N 1
ATOM 1502 C CA . VAL A 1 197 ? -1.987 -4.842 -5.036 1.00 95.62 197 VAL A CA 1
ATOM 1503 C C . VAL A 1 197 ? -2.321 -5.805 -3.914 1.00 95.62 197 VAL A C 1
ATOM 1505 O O . VAL A 1 197 ? -1.545 -5.978 -2.973 1.00 95.62 197 VAL A O 1
ATOM 1508 N N . SER A 1 198 ? -3.461 -6.477 -4.009 1.00 96.00 198 SER A N 1
ATOM 1509 C CA . SER A 1 198 ? -3.863 -7.466 -3.015 1.00 96.00 198 SER A CA 1
ATOM 1510 C C . SER A 1 198 ? -4.392 -8.749 -3.647 1.00 96.00 198 SER A C 1
ATOM 1512 O O . SER A 1 198 ? -4.970 -8.754 -4.733 1.00 96.00 198 SER A O 1
ATOM 1514 N N . SER A 1 199 ? -4.145 -9.866 -2.964 1.00 94.50 199 SER A N 1
ATOM 1515 C CA . SER A 1 199 ? -4.640 -11.184 -3.342 1.00 94.50 199 SER A CA 1
ATOM 1516 C C . SER A 1 199 ? -4.862 -12.040 -2.104 1.00 94.50 199 SER A C 1
ATOM 1518 O O . SER A 1 199 ? -3.919 -12.438 -1.413 1.00 94.50 199 SER A O 1
ATOM 1520 N N . LYS A 1 200 ? -6.127 -12.390 -1.845 1.00 93.56 200 LYS A N 1
ATOM 1521 C CA . LYS A 1 200 ? -6.531 -13.341 -0.797 1.00 93.56 200 LYS A CA 1
ATOM 1522 C C . LYS A 1 200 ? -5.917 -12.990 0.566 1.00 93.56 200 LYS A C 1
ATOM 1524 O O . LYS A 1 200 ? -5.287 -13.865 1.170 1.00 93.56 200 LYS A O 1
ATOM 1529 N N . ARG A 1 201 ? -6.126 -11.756 1.048 1.00 96.75 201 ARG A N 1
ATOM 1530 C CA . ARG A 1 201 ? -5.631 -11.230 2.342 1.00 96.75 201 ARG A CA 1
ATOM 1531 C C . ARG A 1 201 ? -4.133 -10.927 2.420 1.00 96.75 201 ARG A C 1
ATOM 1533 O O . ARG A 1 201 ? -3.645 -10.564 3.490 1.00 96.75 201 ARG A O 1
ATOM 1540 N N . ILE A 1 202 ? -3.403 -11.090 1.320 1.00 98.12 202 ILE A N 1
ATOM 1541 C CA . ILE A 1 202 ? -2.007 -10.666 1.213 1.00 98.12 202 ILE A CA 1
ATOM 1542 C C . ILE A 1 202 ? -1.985 -9.386 0.395 1.00 98.12 202 ILE A C 1
ATOM 1544 O O . ILE A 1 202 ? -2.448 -9.362 -0.743 1.00 98.12 202 ILE A O 1
ATOM 1548 N N . ILE A 1 203 ? -1.450 -8.336 0.990 1.00 98.38 203 ILE A N 1
ATOM 1549 C CA . ILE A 1 203 ? -1.344 -6.998 0.436 1.00 98.38 203 ILE A CA 1
ATOM 1550 C C . ILE A 1 203 ? 0.132 -6.738 0.151 1.00 98.38 203 ILE A C 1
ATOM 1552 O O . ILE A 1 203 ? 0.968 -6.962 1.017 1.00 98.38 203 ILE A O 1
ATOM 1556 N N . LEU A 1 204 ? 0.457 -6.259 -1.041 1.00 98.06 204 LEU A N 1
ATOM 1557 C CA . LEU A 1 204 ? 1.793 -5.810 -1.414 1.00 98.06 204 LEU A CA 1
ATOM 1558 C C . LEU A 1 204 ? 1.757 -4.286 -1.523 1.00 98.06 204 LEU A C 1
ATOM 1560 O O . LEU A 1 204 ? 0.884 -3.766 -2.212 1.00 98.06 204 LEU A O 1
ATOM 1564 N N . VAL A 1 205 ? 2.674 -3.584 -0.858 1.00 98.00 205 VAL A N 1
ATOM 1565 C CA . VAL A 1 205 ? 2.801 -2.119 -0.920 1.00 98.00 205 VAL A CA 1
ATOM 1566 C C . VAL A 1 205 ? 4.233 -1.758 -1.287 1.00 98.00 205 VAL A C 1
ATOM 1568 O O . VAL A 1 205 ? 5.173 -2.120 -0.584 1.00 98.00 205 VAL A O 1
ATOM 1571 N N . SER A 1 206 ? 4.389 -1.022 -2.377 1.00 97.31 206 SER A N 1
ATOM 1572 C CA . SER A 1 206 ? 5.648 -0.477 -2.852 1.00 97.31 206 SER A CA 1
ATOM 1573 C C . SER A 1 206 ? 5.966 0.856 -2.173 1.00 97.31 206 SER A C 1
ATOM 1575 O O . SER A 1 206 ? 5.131 1.756 -2.080 1.00 97.31 206 SER A O 1
ATOM 1577 N N . ALA A 1 207 ? 7.213 1.005 -1.747 1.00 97.25 207 ALA A N 1
ATOM 1578 C CA . ALA A 1 207 ? 7.810 2.250 -1.288 1.00 97.25 207 ALA A CA 1
ATOM 1579 C C . ALA A 1 207 ? 8.691 2.906 -2.367 1.00 97.25 207 ALA A C 1
ATOM 1581 O O . ALA A 1 207 ? 9.475 3.811 -2.048 1.00 97.25 207 ALA A O 1
ATOM 1582 N N . TYR A 1 208 ? 8.584 2.463 -3.625 1.00 96.12 208 TYR A N 1
ATOM 1583 C CA . TYR A 1 208 ? 9.380 2.971 -4.738 1.00 96.12 208 TYR A CA 1
ATOM 1584 C C . TYR A 1 208 ? 9.216 4.487 -4.884 1.00 96.12 208 TYR A C 1
ATOM 1586 O O . TYR A 1 208 ? 8.105 5.004 -4.971 1.00 96.12 208 TYR A O 1
ATOM 1594 N N . GLU A 1 209 ? 10.337 5.215 -4.843 1.00 96.25 209 GLU A N 1
ATOM 1595 C CA . GLU A 1 209 ? 10.399 6.689 -4.876 1.00 96.25 209 GLU A CA 1
ATOM 1596 C C . GLU A 1 209 ? 9.560 7.425 -3.804 1.00 96.25 209 GLU A C 1
ATOM 1598 O O . GLU A 1 209 ? 9.532 8.659 -3.777 1.00 96.25 209 GLU A O 1
ATOM 1603 N N . LEU A 1 210 ? 8.945 6.713 -2.851 1.00 96.56 210 LEU A N 1
ATOM 1604 C CA . LEU A 1 210 ? 7.994 7.280 -1.892 1.00 96.56 210 LEU A CA 1
ATOM 1605 C C . LEU A 1 210 ? 8.622 8.347 -0.994 1.00 96.56 210 LEU A C 1
ATOM 1607 O O . LEU A 1 210 ? 7.949 9.299 -0.614 1.00 96.56 210 LEU A O 1
ATOM 1611 N N . ARG A 1 211 ? 9.929 8.264 -0.716 1.00 96.44 211 ARG A N 1
ATOM 1612 C CA . ARG A 1 211 ? 10.672 9.330 -0.015 1.00 96.44 211 ARG A CA 1
ATOM 1613 C C . ARG A 1 211 ? 10.661 10.644 -0.800 1.00 96.44 211 ARG A C 1
ATOM 1615 O O . ARG A 1 211 ? 10.440 11.704 -0.221 1.00 96.44 211 ARG A O 1
ATOM 1622 N N . GLY A 1 212 ? 10.854 10.573 -2.117 1.00 96.94 212 GLY A N 1
ATOM 1623 C CA . GLY A 1 212 ? 10.793 11.736 -2.999 1.00 96.94 212 GLY A CA 1
ATOM 1624 C C . GLY A 1 212 ? 9.381 12.315 -3.086 1.00 96.94 212 GLY A C 1
ATOM 1625 O O . GLY A 1 212 ? 9.214 13.534 -3.051 1.00 96.94 212 GLY A O 1
ATOM 1626 N N . TYR A 1 213 ? 8.356 11.459 -3.144 1.00 97.31 213 TYR A N 1
ATOM 1627 C CA . TYR A 1 213 ? 6.959 11.902 -3.126 1.00 97.31 213 TYR A CA 1
ATOM 1628 C C . TYR A 1 213 ? 6.555 12.518 -1.782 1.00 97.31 213 TYR A C 1
ATOM 1630 O O . TYR A 1 213 ? 5.933 13.579 -1.767 1.00 97.31 213 TYR A O 1
ATOM 1638 N N . ALA A 1 214 ? 6.981 11.924 -0.665 1.00 97.00 214 ALA A N 1
ATOM 1639 C CA . ALA A 1 214 ? 6.751 12.439 0.682 1.00 97.00 214 ALA A CA 1
ATOM 1640 C C . ALA A 1 214 ? 7.364 13.836 0.868 1.00 97.00 214 ALA A C 1
ATOM 1642 O O . ALA A 1 214 ? 6.683 14.757 1.322 1.00 97.00 214 ALA A O 1
ATOM 1643 N N . ALA A 1 215 ? 8.611 14.029 0.418 1.00 97.62 215 ALA A N 1
ATOM 1644 C CA . ALA A 1 215 ? 9.274 15.330 0.447 1.00 97.62 215 ALA A CA 1
ATOM 1645 C C . ALA A 1 215 ? 8.500 16.389 -0.358 1.00 97.62 215 ALA A C 1
ATOM 1647 O O . ALA A 1 215 ? 8.253 17.485 0.141 1.00 97.62 215 ALA A O 1
ATOM 1648 N N . LYS A 1 216 ? 8.042 16.051 -1.573 1.00 97.75 216 LYS A N 1
ATOM 1649 C CA . LYS A 1 216 ? 7.217 16.947 -2.409 1.00 97.75 216 LYS A CA 1
ATOM 1650 C C . LYS A 1 216 ? 5.856 17.261 -1.778 1.00 97.75 216 LYS A C 1
ATOM 1652 O O . LYS A 1 216 ? 5.340 18.362 -1.956 1.00 97.75 216 LYS A O 1
ATOM 1657 N N . ALA A 1 217 ? 5.277 16.312 -1.047 1.00 97.50 217 ALA A N 1
ATOM 1658 C CA . ALA A 1 217 ? 4.014 16.483 -0.335 1.00 97.50 217 ALA A CA 1
ATOM 1659 C C . ALA A 1 217 ? 4.159 17.262 0.986 1.00 97.50 217 ALA A C 1
ATOM 1661 O O . ALA A 1 217 ? 3.146 17.663 1.561 1.00 97.50 217 ALA A O 1
ATOM 1662 N N . GLY A 1 218 ? 5.389 17.485 1.469 1.00 97.12 218 GLY A N 1
ATOM 1663 C CA . GLY A 1 218 ? 5.650 18.096 2.774 1.00 97.12 218 GLY A CA 1
ATOM 1664 C C . GLY A 1 218 ? 5.241 17.190 3.939 1.00 97.12 218 GLY A C 1
ATOM 1665 O O . GLY A 1 218 ? 4.710 17.671 4.938 1.00 97.12 218 GLY A O 1
ATOM 1666 N N . ARG A 1 219 ? 5.427 15.873 3.793 1.00 97.50 219 ARG A N 1
ATOM 1667 C CA . ARG A 1 219 ? 5.038 14.851 4.776 1.00 97.50 219 ARG A CA 1
ATOM 1668 C C . ARG A 1 219 ? 6.210 13.934 5.108 1.00 97.50 219 ARG A C 1
ATOM 1670 O O . ARG A 1 219 ? 7.142 13.797 4.319 1.00 97.50 219 ARG A O 1
ATOM 1677 N N . SER A 1 220 ? 6.152 13.279 6.268 1.00 97.25 220 SER A N 1
ATOM 1678 C CA . SER A 1 220 ? 7.124 12.240 6.614 1.00 97.25 220 SER A CA 1
ATOM 1679 C C . SER A 1 220 ? 6.920 10.991 5.753 1.00 97.25 220 SER A C 1
ATOM 1681 O O . SER A 1 220 ? 5.808 10.687 5.306 1.00 97.25 220 SER A O 1
ATOM 1683 N N . PHE A 1 221 ? 8.008 10.258 5.519 1.00 97.31 221 PHE A N 1
ATOM 1684 C CA . PHE A 1 221 ? 7.985 9.013 4.755 1.00 97.31 221 PHE A CA 1
ATOM 1685 C C . PHE A 1 221 ? 7.067 7.974 5.412 1.00 97.31 221 PHE A C 1
ATOM 1687 O O . PHE A 1 221 ? 6.277 7.322 4.733 1.00 97.31 221 PHE A O 1
ATOM 1694 N N . GLU A 1 222 ? 7.119 7.873 6.737 1.00 97.62 222 GLU A N 1
ATOM 1695 C CA . GLU A 1 222 ? 6.347 6.933 7.542 1.00 97.62 222 GLU A CA 1
ATOM 1696 C C . GLU A 1 222 ? 4.844 7.202 7.449 1.00 97.62 222 GLU A C 1
ATOM 1698 O O . GLU A 1 222 ? 4.069 6.258 7.309 1.00 97.62 222 GLU A O 1
ATOM 1703 N N . ALA A 1 223 ? 4.427 8.475 7.487 1.00 97.88 223 ALA A N 1
ATOM 1704 C CA . ALA A 1 223 ? 3.023 8.848 7.324 1.00 97.88 223 ALA A CA 1
ATOM 1705 C C . ALA A 1 223 ? 2.515 8.490 5.923 1.00 97.88 223 ALA A C 1
ATOM 1707 O O . ALA A 1 223 ? 1.420 7.949 5.781 1.00 97.88 223 ALA A O 1
ATOM 1708 N N . CYS A 1 224 ? 3.327 8.742 4.892 1.00 97.62 224 CYS A N 1
ATOM 1709 C CA . CYS A 1 224 ? 2.981 8.394 3.515 1.00 97.62 224 CYS A CA 1
ATOM 1710 C C . CYS A 1 224 ? 2.857 6.878 3.329 1.00 97.62 224 CYS A C 1
ATOM 1712 O O . CYS A 1 224 ? 1.890 6.410 2.737 1.00 97.62 224 CYS A O 1
ATOM 1714 N N . LEU A 1 225 ? 3.793 6.104 3.880 1.00 97.94 225 LEU A N 1
ATOM 1715 C CA . LEU A 1 225 ? 3.753 4.647 3.809 1.00 97.94 225 LEU A CA 1
ATOM 1716 C C . LEU A 1 225 ? 2.552 4.078 4.576 1.00 97.94 225 LEU A C 1
ATOM 1718 O O . LEU A 1 225 ? 1.835 3.236 4.047 1.00 97.94 225 LEU A O 1
ATOM 1722 N N . ALA A 1 226 ? 2.277 4.579 5.785 1.00 98.19 226 ALA A N 1
ATOM 1723 C CA . ALA A 1 226 ? 1.107 4.182 6.567 1.00 98.19 226 ALA A CA 1
ATOM 1724 C C . ALA A 1 226 ? -0.215 4.486 5.843 1.00 98.19 226 ALA A C 1
ATOM 1726 O O . ALA A 1 226 ? -1.160 3.704 5.940 1.00 98.19 226 ALA A O 1
ATOM 1727 N N . LEU A 1 227 ? -0.275 5.588 5.090 1.00 98.00 227 LEU A N 1
ATOM 1728 C CA . LEU A 1 227 ? -1.434 5.935 4.275 1.00 98.00 227 LEU A CA 1
ATOM 1729 C C . LEU A 1 227 ? -1.685 4.903 3.169 1.00 98.00 227 LEU A C 1
ATOM 1731 O O . LEU A 1 227 ? -2.815 4.442 3.040 1.00 98.00 227 LEU A O 1
ATOM 1735 N N . LEU A 1 228 ? -0.645 4.506 2.423 1.00 97.69 228 LEU A N 1
ATOM 1736 C CA . LEU A 1 228 ? -0.752 3.473 1.381 1.00 97.69 228 LEU A CA 1
ATOM 1737 C C . LEU A 1 228 ? -1.169 2.119 1.973 1.00 97.69 228 LEU A C 1
ATOM 1739 O O . LEU A 1 228 ? -2.031 1.435 1.424 1.00 97.69 228 LEU A O 1
ATOM 1743 N N . ILE A 1 229 ? -0.614 1.760 3.137 1.00 98.19 229 ILE A N 1
ATOM 1744 C CA . ILE A 1 229 ? -1.014 0.556 3.877 1.00 98.19 229 ILE A CA 1
ATOM 1745 C C . ILE A 1 229 ? -2.507 0.610 4.221 1.00 98.19 229 ILE A C 1
ATOM 1747 O O . ILE A 1 229 ? -3.228 -0.351 3.963 1.00 98.19 229 ILE A O 1
ATOM 1751 N N . ILE A 1 230 ? -2.984 1.718 4.796 1.00 98.12 230 ILE A N 1
ATOM 1752 C CA . ILE A 1 230 ? -4.387 1.854 5.205 1.00 98.12 230 ILE A CA 1
ATOM 1753 C C . ILE A 1 230 ? -5.322 1.852 3.999 1.00 98.12 230 ILE A C 1
ATOM 1755 O O . ILE A 1 230 ? -6.332 1.156 4.051 1.00 98.12 230 ILE A O 1
ATOM 1759 N N . ALA A 1 231 ? -4.989 2.573 2.928 1.00 97.75 231 ALA A N 1
ATOM 1760 C CA . ALA A 1 231 ? -5.760 2.574 1.687 1.00 97.75 231 ALA A CA 1
ATOM 1761 C C . ALA A 1 231 ? -6.001 1.142 1.191 1.00 97.75 231 ALA A C 1
ATOM 1763 O O . ALA A 1 231 ? -7.143 0.700 1.064 1.00 97.75 231 ALA A O 1
ATOM 1764 N N . GLN A 1 232 ? -4.924 0.369 1.041 1.00 97.62 232 GLN A N 1
ATOM 1765 C CA . GLN A 1 232 ? -5.011 -0.991 0.524 1.00 97.62 232 GLN A CA 1
ATOM 1766 C C . GLN A 1 232 ? -5.680 -1.970 1.502 1.00 97.62 232 GLN A C 1
ATOM 1768 O O . GLN A 1 232 ? -6.373 -2.893 1.072 1.00 97.62 232 GLN A O 1
ATOM 1773 N N . VAL A 1 233 ? -5.510 -1.779 2.816 1.00 98.06 233 VAL A N 1
ATOM 1774 C CA . VAL A 1 233 ? -6.229 -2.558 3.839 1.00 98.06 233 VAL A CA 1
ATOM 1775 C C . VAL A 1 233 ? -7.729 -2.305 3.758 1.00 98.06 233 VAL A C 1
ATOM 1777 O O . VAL A 1 233 ? -8.501 -3.256 3.829 1.00 98.06 233 VAL A O 1
ATOM 1780 N N . LEU A 1 234 ? -8.159 -1.052 3.595 1.00 97.25 234 LEU A N 1
ATOM 1781 C CA . LEU A 1 234 ? -9.577 -0.720 3.467 1.00 97.25 234 LEU A CA 1
ATOM 1782 C C . LEU A 1 234 ? -10.165 -1.261 2.164 1.00 97.25 234 LEU A C 1
ATOM 1784 O O . LEU A 1 234 ? -11.258 -1.823 2.202 1.00 97.25 234 LEU A O 1
ATOM 1788 N N . ALA A 1 235 ? -9.421 -1.161 1.061 1.00 95.94 235 ALA A N 1
ATOM 1789 C CA . ALA A 1 235 ? -9.791 -1.739 -0.224 1.00 95.94 235 ALA A CA 1
ATOM 1790 C C . ALA A 1 235 ? -10.019 -3.256 -0.112 1.00 95.94 235 ALA A C 1
ATOM 1792 O O . ALA A 1 235 ? -11.115 -3.735 -0.378 1.00 95.94 235 ALA A O 1
ATOM 1793 N N . GLU A 1 236 ? -9.032 -4.012 0.379 1.00 95.50 236 GLU A N 1
ATOM 1794 C CA . GLU A 1 236 ? -9.131 -5.477 0.493 1.00 95.50 236 GLU A CA 1
ATOM 1795 C C . GLU A 1 236 ? -10.171 -5.925 1.533 1.00 95.50 236 GLU A C 1
ATOM 1797 O O . GLU A 1 236 ? -10.830 -6.952 1.361 1.00 95.50 236 GLU A O 1
ATOM 1802 N N . TYR A 1 237 ? -10.315 -5.192 2.640 1.00 96.25 237 TYR A N 1
ATOM 1803 C CA . TYR A 1 237 ? -11.182 -5.614 3.740 1.00 96.25 237 TYR A CA 1
ATOM 1804 C C . TYR A 1 237 ? -12.661 -5.278 3.510 1.00 96.25 237 TYR A C 1
ATOM 1806 O O . TYR A 1 237 ? -13.534 -6.064 3.887 1.00 96.25 237 TYR A O 1
ATOM 1814 N N . PHE A 1 238 ? -12.949 -4.118 2.915 1.00 95.88 238 PHE A N 1
ATOM 1815 C CA . PHE A 1 238 ? -14.312 -3.628 2.699 1.00 95.88 238 PHE A CA 1
ATOM 1816 C C . PHE A 1 238 ? -14.754 -3.639 1.233 1.00 95.88 238 PHE A C 1
ATOM 1818 O O . PHE A 1 238 ? -15.894 -3.260 0.978 1.00 95.88 238 PHE A O 1
ATOM 1825 N N . ASP A 1 239 ? -13.905 -4.098 0.306 1.00 94.31 239 ASP A N 1
ATOM 1826 C CA . ASP A 1 239 ? -14.171 -4.082 -1.142 1.00 94.31 239 ASP A CA 1
ATOM 1827 C C . ASP A 1 239 ? -14.454 -2.651 -1.637 1.00 94.31 239 ASP A C 1
ATOM 1829 O O . ASP A 1 239 ? -15.401 -2.405 -2.382 1.00 94.31 239 ASP A O 1
ATOM 1833 N N . LEU A 1 240 ? -13.676 -1.675 -1.140 1.00 93.94 240 LEU A N 1
ATOM 1834 C CA . LEU A 1 240 ? -13.826 -0.281 -1.563 1.00 93.94 240 LEU A CA 1
ATOM 1835 C C . LEU A 1 240 ? -13.321 -0.103 -2.993 1.00 93.94 240 LEU A C 1
ATOM 1837 O O . LEU A 1 240 ? -12.211 -0.520 -3.326 1.00 93.94 240 LEU A O 1
ATOM 1841 N N . GLU A 1 241 ? -14.128 0.579 -3.799 1.00 91.50 241 GLU A N 1
ATOM 1842 C CA . GLU A 1 241 ? -13.774 0.964 -5.160 1.00 91.50 241 GLU A CA 1
ATOM 1843 C C . GLU A 1 241 ? -12.969 2.264 -5.177 1.00 91.50 241 GLU A C 1
ATOM 1845 O O . GLU A 1 241 ? -13.140 3.156 -4.337 1.00 91.50 241 GLU A O 1
ATOM 1850 N N . GLU A 1 242 ? -12.094 2.359 -6.168 1.00 90.44 242 GLU A N 1
ATOM 1851 C CA . GLU A 1 242 ? -11.232 3.514 -6.365 1.00 90.44 242 GLU A CA 1
ATOM 1852 C C . GLU A 1 242 ? -11.952 4.612 -7.139 1.00 90.44 242 GLU A C 1
ATOM 1854 O O . GLU A 1 242 ? -12.976 4.396 -7.789 1.00 90.44 242 GLU A O 1
ATOM 1859 N N . HIS A 1 243 ? -11.437 5.828 -7.029 1.00 91.25 243 HIS A N 1
ATOM 1860 C CA . HIS A 1 243 ? -11.938 6.968 -7.777 1.00 91.25 243 HIS A CA 1
ATOM 1861 C C . HIS A 1 243 ? -11.049 7.219 -8.979 1.00 91.25 243 HIS A C 1
ATOM 1863 O O . HIS A 1 243 ? -9.860 7.440 -8.797 1.00 91.25 243 HIS A O 1
ATOM 1869 N N . ASP A 1 244 ? -11.635 7.300 -10.170 1.00 89.75 244 ASP A N 1
ATOM 1870 C CA . ASP A 1 244 ? -10.895 7.666 -11.386 1.00 89.75 244 ASP A CA 1
ATOM 1871 C C . ASP A 1 244 ? -10.305 9.093 -11.318 1.00 89.75 244 ASP A C 1
ATOM 1873 O O . ASP A 1 244 ? -9.386 9.428 -12.062 1.00 89.75 244 ASP A O 1
ATOM 1877 N N . ASP A 1 245 ? -10.824 9.940 -10.418 1.00 90.31 245 ASP A N 1
ATOM 1878 C CA . ASP A 1 245 ? -10.391 11.326 -10.232 1.00 90.31 245 ASP A CA 1
ATOM 1879 C C . ASP A 1 245 ? -9.394 11.489 -9.070 1.00 90.31 245 ASP A C 1
ATOM 1881 O O . ASP A 1 245 ? -9.716 11.195 -7.916 1.00 90.31 245 ASP A O 1
ATOM 1885 N N . THR A 1 246 ? -8.254 12.136 -9.332 1.00 88.81 246 THR A N 1
ATOM 1886 C CA . THR A 1 246 ? -7.280 12.552 -8.307 1.00 88.81 246 THR A CA 1
ATOM 1887 C C . THR A 1 246 ? -7.773 13.777 -7.519 1.00 88.81 246 THR A C 1
ATOM 1889 O O . THR A 1 246 ? -7.575 14.932 -7.907 1.00 88.81 246 THR A O 1
ATOM 1892 N N . ARG A 1 247 ? -8.399 13.556 -6.360 1.00 92.06 247 ARG A N 1
ATOM 1893 C CA . ARG A 1 247 ? -8.990 14.592 -5.486 1.00 92.06 247 ARG A CA 1
ATOM 1894 C C . ARG A 1 247 ? -8.258 14.768 -4.152 1.00 92.06 247 ARG A C 1
ATOM 1896 O O . ARG A 1 247 ? -8.484 15.771 -3.467 1.00 92.06 247 ARG A O 1
ATOM 1903 N N . GLY A 1 248 ? -7.351 13.862 -3.802 1.00 93.00 248 GLY A N 1
ATOM 1904 C CA . GLY A 1 248 ? -6.683 13.741 -2.508 1.00 93.00 248 GLY A CA 1
ATOM 1905 C C . GLY A 1 248 ? -7.283 12.715 -1.545 1.00 93.00 248 GLY A C 1
ATOM 1906 O O . GLY A 1 248 ? -6.927 12.736 -0.364 1.00 93.00 248 GLY A O 1
ATOM 1907 N N . CYS A 1 249 ? -8.214 11.879 -2.009 1.00 96.81 249 CYS A N 1
ATOM 1908 C CA . CYS A 1 249 ? -8.753 10.777 -1.226 1.00 96.81 249 CYS A CA 1
ATOM 1909 C C . CYS A 1 249 ? -7.738 9.632 -1.173 1.00 96.81 249 CYS A C 1
ATOM 1911 O O . CYS A 1 249 ? -7.083 9.334 -2.163 1.00 96.81 249 CYS A O 1
ATOM 1913 N N . ILE A 1 250 ? -7.685 8.896 -0.065 1.00 96.12 250 ILE A N 1
ATOM 1914 C CA . ILE A 1 250 ? -6.911 7.652 0.058 1.00 96.12 250 ILE A CA 1
ATOM 1915 C C . ILE A 1 250 ? -7.392 6.524 -0.863 1.00 96.12 250 ILE A C 1
ATOM 1917 O O . ILE A 1 250 ? -6.782 5.470 -0.867 1.00 96.12 250 ILE A O 1
ATOM 1921 N N . MET A 1 251 ? -8.492 6.730 -1.586 1.00 96.75 251 MET A N 1
ATOM 1922 C CA . MET A 1 251 ? -9.063 5.782 -2.545 1.00 96.75 251 MET A CA 1
ATOM 1923 C C . MET A 1 251 ? -8.966 6.325 -3.976 1.00 96.75 251 MET A C 1
ATOM 1925 O O . MET A 1 251 ? -9.623 5.800 -4.864 1.00 96.75 251 MET A O 1
ATOM 1929 N N . ASP A 1 252 ? -8.218 7.406 -4.215 1.00 94.81 252 ASP A N 1
ATOM 1930 C CA . ASP A 1 252 ? -8.025 7.883 -5.582 1.00 94.81 252 ASP A CA 1
ATOM 1931 C C . ASP A 1 252 ? -7.091 6.943 -6.342 1.00 94.81 252 ASP A C 1
ATOM 1933 O O . ASP A 1 252 ? -6.006 6.595 -5.869 1.00 94.81 252 ASP A O 1
ATOM 1937 N N . TYR A 1 253 ? -7.513 6.580 -7.546 1.00 90.38 253 TYR A N 1
ATOM 1938 C CA . TYR A 1 253 ? -6.686 5.914 -8.525 1.00 90.38 253 TYR A CA 1
ATOM 1939 C C . TYR A 1 253 ? -5.766 6.957 -9.161 1.00 90.38 253 TYR A C 1
ATOM 1941 O O . TYR A 1 253 ? -6.183 7.798 -9.955 1.00 90.38 253 TYR A O 1
ATOM 1949 N N . CYS A 1 254 ? -4.489 6.927 -8.794 1.00 89.25 254 CYS A N 1
ATOM 1950 C CA . CYS A 1 254 ? -3.492 7.757 -9.457 1.00 89.25 254 CYS A CA 1
ATOM 1951 C C . CYS A 1 254 ? -3.070 7.054 -10.747 1.00 89.25 254 CYS A C 1
ATOM 1953 O O . CYS A 1 254 ? -2.438 6.001 -10.672 1.00 89.25 254 CYS A O 1
ATOM 1955 N N . ASP A 1 255 ? -3.398 7.622 -11.907 1.00 85.12 255 ASP A N 1
ATOM 1956 C CA . ASP A 1 255 ? -2.865 7.128 -13.181 1.00 85.12 255 ASP A CA 1
ATOM 1957 C C . ASP A 1 255 ? -1.469 7.708 -13.448 1.00 85.12 255 ASP A C 1
ATOM 1959 O O . ASP A 1 255 ? -0.600 6.984 -13.905 1.00 85.12 255 ASP A O 1
ATOM 1963 N N . ASP A 1 256 ? -1.190 8.977 -13.117 1.00 89.56 256 ASP A N 1
ATOM 1964 C CA . ASP A 1 256 ? 0.173 9.542 -13.159 1.00 89.56 256 ASP A CA 1
ATOM 1965 C C . ASP A 1 256 ? 0.848 9.389 -11.784 1.00 89.56 256 ASP A C 1
ATOM 1967 O O . ASP A 1 256 ? 0.267 9.695 -10.743 1.00 89.56 256 ASP A O 1
ATOM 1971 N N . ARG A 1 257 ? 2.134 9.018 -11.751 1.00 85.19 257 ARG A N 1
ATOM 1972 C CA . ARG A 1 257 ? 2.934 9.019 -10.512 1.00 85.19 257 ARG A CA 1
ATOM 1973 C C . ARG A 1 257 ? 2.890 10.345 -9.772 1.00 85.19 257 ARG A C 1
ATOM 1975 O O . ARG A 1 257 ? 3.035 10.371 -8.557 1.00 85.19 257 ARG A O 1
ATOM 19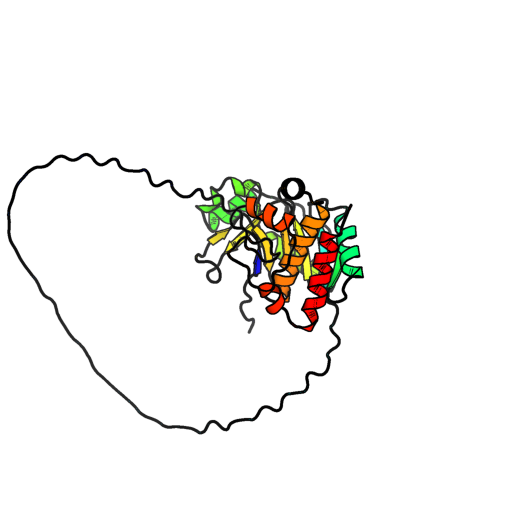82 N N . LYS A 1 258 ? 2.753 11.466 -10.476 1.00 89.19 258 LYS A N 1
ATOM 1983 C CA . LYS A 1 258 ? 2.695 12.791 -9.846 1.00 89.19 258 LYS A CA 1
ATOM 1984 C C . LYS A 1 258 ? 1.440 12.974 -8.998 1.00 89.19 258 LYS A C 1
ATOM 1986 O O . LYS A 1 258 ? 1.496 13.717 -8.016 1.00 89.19 258 LYS A O 1
ATOM 1991 N N . ASP A 1 259 ? 0.363 12.268 -9.317 1.00 92.00 259 ASP A N 1
ATOM 1992 C CA . ASP A 1 259 ? -0.913 12.361 -8.611 1.00 92.00 259 ASP A CA 1
ATOM 1993 C C . ASP A 1 259 ? -0.821 11.806 -7.190 1.00 92.00 259 ASP A C 1
ATOM 1995 O O . ASP A 1 259 ? -1.475 12.322 -6.278 1.00 92.00 259 ASP A O 1
ATOM 1999 N N . ILE A 1 260 ? 0.115 10.877 -6.946 1.00 94.75 260 ILE A N 1
ATOM 2000 C CA . ILE A 1 260 ? 0.409 10.402 -5.592 1.00 94.75 260 ILE A CA 1
ATOM 2001 C C . ILE A 1 260 ? 0.785 11.565 -4.668 1.00 94.75 260 ILE A C 1
ATOM 2003 O O . ILE A 1 260 ? 0.434 11.560 -3.496 1.00 94.75 260 ILE A O 1
ATOM 2007 N N . VAL A 1 261 ? 1.437 12.618 -5.174 1.00 96.69 261 VAL A N 1
ATOM 2008 C CA . VAL A 1 261 ? 1.810 13.779 -4.355 1.00 96.69 261 VAL A CA 1
ATOM 2009 C C . VAL A 1 261 ? 0.566 14.540 -3.894 1.00 96.69 261 VAL A C 1
ATOM 2011 O O . VAL A 1 261 ? 0.536 15.028 -2.765 1.00 96.69 261 VAL A O 1
ATOM 2014 N N . VAL A 1 262 ? -0.475 14.622 -4.728 1.00 96.19 262 VAL A N 1
ATOM 2015 C CA . VAL A 1 262 ? -1.754 15.258 -4.370 1.00 96.19 262 VAL A CA 1
ATOM 2016 C C . VAL A 1 262 ? -2.439 14.465 -3.260 1.00 96.19 262 VAL A C 1
ATOM 2018 O O . VAL A 1 262 ? -2.859 15.053 -2.256 1.00 96.19 262 VAL A O 1
ATOM 2021 N N . LEU A 1 263 ? -2.471 13.138 -3.408 1.00 95.94 263 LEU A N 1
ATOM 2022 C CA . LEU A 1 263 ? -2.979 12.208 -2.404 1.00 95.94 263 LEU A CA 1
ATOM 2023 C C . LEU A 1 263 ? -2.229 12.355 -1.076 1.00 95.94 263 LEU A C 1
ATOM 2025 O O . LEU A 1 263 ? -2.844 12.602 -0.039 1.00 95.94 263 LEU A O 1
ATOM 2029 N N . LEU A 1 264 ? -0.897 12.293 -1.107 1.00 96.75 264 LEU A N 1
ATOM 2030 C CA . LEU A 1 264 ? -0.046 12.391 0.080 1.00 96.75 264 LEU A CA 1
ATOM 2031 C C . LEU A 1 264 ? -0.098 13.773 0.737 1.00 96.75 264 LEU A C 1
ATOM 2033 O O . LEU A 1 264 ? 0.087 13.891 1.943 1.00 96.75 264 LEU A O 1
ATOM 2037 N N . LYS A 1 265 ? -0.354 14.845 -0.014 1.00 97.25 265 LYS A N 1
ATOM 2038 C CA . LYS A 1 265 ? -0.466 16.189 0.565 1.00 97.25 265 LYS A CA 1
ATOM 2039 C C . LYS A 1 265 ? -1.735 16.326 1.409 1.00 97.25 265 LYS A C 1
ATOM 2041 O O . LYS A 1 265 ? -1.683 16.875 2.517 1.00 97.25 265 LYS A O 1
ATOM 2046 N N . LYS A 1 266 ? -2.859 15.823 0.890 1.00 96.44 266 LYS A N 1
ATOM 2047 C CA . LYS A 1 266 ? -4.184 15.930 1.518 1.00 96.44 266 LYS A CA 1
ATOM 2048 C C . LYS A 1 266 ? -4.412 14.863 2.593 1.00 96.44 266 LYS A C 1
ATOM 2050 O O . LYS A 1 266 ? -4.771 15.225 3.711 1.00 96.44 266 LYS A O 1
ATOM 2055 N N . MET A 1 267 ? -4.126 13.594 2.288 1.00 96.00 267 MET A N 1
ATOM 2056 C CA . MET A 1 267 ? -4.342 12.439 3.172 1.00 96.00 267 MET A CA 1
ATOM 2057 C C . MET A 1 267 ? -5.772 12.403 3.734 1.00 96.00 267 MET A C 1
ATOM 2059 O O . MET A 1 267 ? -5.958 12.434 4.947 1.00 96.00 267 MET A O 1
ATOM 2063 N N . GLU A 1 268 ? -6.797 12.410 2.880 1.00 96.62 268 GLU A N 1
ATOM 2064 C CA . GLU A 1 268 ? -8.203 12.473 3.315 1.00 96.62 268 GLU A CA 1
ATOM 2065 C C . GLU A 1 268 ? -8.992 11.242 2.869 1.00 96.62 268 GLU A C 1
ATOM 2067 O O . GLU A 1 268 ? -8.592 10.546 1.948 1.00 96.62 268 GLU A O 1
ATOM 2072 N N . ILE A 1 269 ? -10.135 10.965 3.496 1.00 97.31 269 ILE A N 1
ATOM 2073 C CA . ILE A 1 269 ? -11.152 10.074 2.921 1.00 97.31 269 ILE A CA 1
ATOM 2074 C C . ILE A 1 269 ? -12.341 10.931 2.517 1.00 97.31 269 ILE A C 1
ATOM 2076 O O . ILE A 1 269 ? -12.860 11.700 3.326 1.00 97.31 269 ILE A O 1
ATOM 2080 N N . CYS A 1 270 ? -12.743 10.848 1.253 1.00 97.06 270 CYS A N 1
ATOM 2081 C CA . CYS A 1 270 ? -13.862 11.629 0.757 1.00 97.06 270 CYS A CA 1
ATOM 2082 C C . CYS A 1 270 ? -15.196 11.072 1.298 1.00 97.06 270 CYS A C 1
ATOM 2084 O O . CYS A 1 270 ? -15.267 9.893 1.668 1.00 97.06 270 CYS A O 1
ATOM 2086 N N . PRO A 1 271 ? -16.273 11.881 1.309 1.00 97.38 271 PRO A N 1
ATOM 2087 C CA . PRO A 1 271 ? -17.584 11.437 1.782 1.00 97.38 271 PRO A CA 1
ATOM 2088 C C . PRO A 1 271 ? -18.093 10.175 1.077 1.00 97.38 271 PRO A C 1
ATOM 2090 O O . PRO A 1 271 ? -18.582 9.276 1.745 1.00 97.38 271 PRO A O 1
ATOM 2093 N N . HIS A 1 272 ? -17.884 10.053 -0.238 1.00 96.25 272 HIS A N 1
ATOM 2094 C CA . HIS A 1 272 ? -18.314 8.885 -1.012 1.00 96.25 272 HIS A CA 1
ATOM 2095 C C . HIS A 1 272 ? -17.647 7.581 -0.536 1.00 96.25 272 HIS A C 1
ATOM 2097 O O . HIS A 1 272 ? -18.325 6.596 -0.255 1.00 96.25 272 HIS A O 1
ATOM 2103 N N . SER A 1 273 ? -16.319 7.584 -0.371 1.00 96.94 273 SER A N 1
ATOM 2104 C CA . SER A 1 273 ? -15.586 6.435 0.185 1.00 96.94 273 SER A CA 1
ATOM 2105 C C . SER A 1 273 ? -15.994 6.128 1.628 1.00 96.94 273 SER A C 1
ATOM 2107 O O . SER A 1 273 ? -16.052 4.969 2.035 1.00 96.94 273 SER A O 1
ATOM 2109 N N . LEU A 1 274 ? -16.303 7.161 2.417 1.00 97.56 274 LEU A N 1
ATOM 2110 C CA . LEU A 1 274 ? -16.765 6.989 3.790 1.00 97.56 274 LEU A CA 1
ATOM 2111 C C . LEU A 1 274 ? -18.184 6.399 3.857 1.00 97.56 274 LEU A C 1
ATOM 2113 O O . LEU A 1 274 ? -18.467 5.588 4.735 1.00 97.56 274 LEU A O 1
ATOM 2117 N N . GLU A 1 275 ? -19.068 6.769 2.935 1.00 97.44 275 GLU A N 1
ATOM 2118 C CA . GLU A 1 275 ? -20.427 6.231 2.824 1.00 97.44 275 GLU A CA 1
ATOM 2119 C C . GLU A 1 275 ? -20.436 4.761 2.391 1.00 97.44 275 GLU A C 1
ATOM 2121 O O . GLU A 1 275 ? -21.251 3.989 2.901 1.00 97.44 275 GLU A O 1
ATOM 2126 N N . ALA A 1 276 ? -19.495 4.354 1.535 1.00 96.81 276 ALA A N 1
ATOM 2127 C CA . ALA A 1 276 ? -19.316 2.959 1.130 1.00 96.81 276 ALA A CA 1
ATOM 2128 C C . ALA A 1 276 ? -18.881 2.042 2.292 1.00 96.81 276 ALA A C 1
ATOM 2130 O O . ALA A 1 276 ? -19.115 0.833 2.259 1.00 96.81 276 ALA A O 1
ATOM 2131 N N . LEU A 1 277 ? -18.286 2.602 3.351 1.00 96.69 277 LEU A N 1
ATOM 2132 C CA . LEU A 1 277 ? -17.917 1.843 4.542 1.00 96.69 277 LEU A CA 1
ATOM 2133 C C . LEU A 1 277 ? -19.142 1.496 5.406 1.00 96.69 277 LEU A C 1
ATOM 2135 O O . LEU A 1 277 ? -20.025 2.340 5.598 1.00 96.69 277 LEU A O 1
ATOM 2139 N N . PRO A 1 278 ? -19.153 0.310 6.046 1.00 96.06 278 PRO A N 1
ATOM 2140 C CA . PRO A 1 278 ? -20.141 -0.018 7.068 1.00 96.06 278 PRO A CA 1
ATOM 2141 C C . PRO A 1 278 ? -20.139 0.994 8.221 1.00 96.06 278 PRO A C 1
ATOM 2143 O O . PRO A 1 278 ? -19.074 1.437 8.660 1.00 96.06 278 PRO A O 1
ATOM 2146 N N . ASP A 1 279 ? -21.313 1.290 8.786 1.00 96.06 279 ASP A N 1
ATOM 2147 C CA . ASP A 1 279 ? -21.47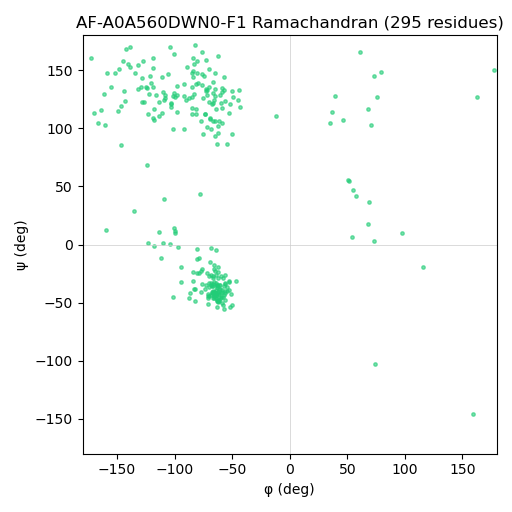7 2.305 9.842 1.00 96.06 279 ASP A CA 1
ATOM 2148 C C . ASP A 1 279 ? -20.523 2.109 11.032 1.00 96.06 279 ASP A C 1
ATOM 2150 O O . ASP A 1 279 ? -19.945 3.070 11.542 1.00 96.06 279 ASP A O 1
ATOM 2154 N N . TYR A 1 280 ? -20.294 0.855 11.440 1.00 94.69 280 TYR A N 1
ATOM 2155 C CA . TYR A 1 280 ? -19.404 0.525 12.558 1.00 94.69 280 TYR A CA 1
ATOM 2156 C C . TYR A 1 280 ? -17.924 0.856 12.287 1.00 94.69 280 TYR A C 1
ATOM 2158 O O . TYR A 1 280 ? -17.139 0.984 13.228 1.00 94.69 280 TYR A O 1
ATOM 2166 N N . ALA A 1 281 ? -17.523 0.977 11.018 1.00 96.81 281 ALA A N 1
ATOM 2167 C CA . ALA A 1 281 ? -16.140 1.205 10.610 1.00 96.81 281 ALA A CA 1
ATOM 2168 C C . ALA A 1 281 ? -15.813 2.692 10.412 1.00 96.81 281 ALA A C 1
ATOM 2170 O O . ALA A 1 281 ? -14.686 3.106 10.696 1.00 96.81 281 ALA A O 1
ATOM 2171 N N . ARG A 1 282 ? -16.787 3.508 9.982 1.00 97.25 282 ARG A N 1
ATOM 2172 C CA . ARG A 1 282 ? -16.589 4.912 9.565 1.00 97.25 282 ARG A CA 1
ATOM 2173 C C . ARG A 1 282 ? -15.803 5.744 10.578 1.00 97.25 282 ARG A C 1
ATOM 2175 O O . ARG A 1 282 ? -14.783 6.340 10.239 1.00 97.25 282 ARG A O 1
ATOM 2182 N N . ALA A 1 283 ? -16.228 5.731 11.842 1.00 97.31 283 ALA A N 1
ATOM 2183 C CA . ALA A 1 283 ? -15.573 6.503 12.898 1.00 97.31 283 ALA A CA 1
ATOM 2184 C C . ALA A 1 283 ? -14.122 6.055 13.149 1.00 97.31 283 ALA A C 1
ATOM 2186 O O . ALA A 1 283 ? -13.260 6.883 13.436 1.00 97.31 283 ALA A O 1
ATOM 2187 N N . SER A 1 284 ? -13.839 4.754 13.035 1.00 97.56 284 SER A N 1
ATOM 2188 C CA . SER A 1 284 ? -12.480 4.227 13.183 1.00 97.56 284 SER A CA 1
ATOM 2189 C C . SER A 1 284 ? -11.593 4.666 12.023 1.00 97.56 284 SER A C 1
ATOM 2191 O O . SER A 1 284 ? -10.483 5.125 12.268 1.00 97.56 284 SER A O 1
ATOM 2193 N N . VAL A 1 285 ? -12.094 4.606 10.785 1.00 98.12 285 VAL A N 1
ATOM 2194 C CA . VAL A 1 285 ? -11.350 5.028 9.586 1.00 98.12 285 VAL A CA 1
ATOM 2195 C C . VAL A 1 285 ? -10.980 6.507 9.632 1.00 98.12 285 VAL A C 1
ATOM 2197 O O . VAL A 1 285 ? -9.815 6.844 9.427 1.00 98.12 285 VAL A O 1
ATOM 2200 N N . VAL A 1 286 ? -11.918 7.381 10.005 1.00 98.31 286 VAL A N 1
ATOM 2201 C CA . VAL A 1 286 ? -11.633 8.816 10.188 1.00 98.31 286 VAL A CA 1
ATOM 2202 C C . VAL A 1 286 ? -10.510 9.028 11.207 1.00 98.31 286 VAL A C 1
ATOM 2204 O O . VAL A 1 286 ? -9.582 9.795 10.953 1.00 98.31 286 VAL A O 1
ATOM 2207 N N . LYS A 1 287 ? -10.535 8.300 12.331 1.00 98.38 287 LYS A N 1
ATOM 2208 C CA . LYS A 1 287 ? -9.487 8.386 13.359 1.00 98.38 287 LYS A CA 1
ATOM 2209 C C . LYS A 1 287 ? -8.130 7.859 12.887 1.00 98.38 287 LYS A C 1
ATOM 2211 O O . LYS A 1 287 ? -7.116 8.413 13.303 1.00 98.38 287 LYS A O 1
ATOM 2216 N N . MET A 1 288 ? -8.088 6.832 12.031 1.00 98.44 288 MET A N 1
ATOM 2217 C CA . MET A 1 288 ? -6.829 6.362 11.426 1.00 98.44 288 MET A CA 1
ATOM 2218 C C . MET A 1 288 ? -6.193 7.456 10.575 1.00 98.44 288 MET A C 1
ATOM 2220 O O . MET A 1 288 ? -5.019 7.771 10.745 1.00 98.44 288 MET A O 1
ATOM 2224 N N . ILE A 1 289 ? -6.985 8.072 9.698 1.00 98.19 289 ILE A N 1
ATOM 2225 C CA . ILE A 1 289 ? -6.503 9.121 8.798 1.00 98.19 289 ILE A CA 1
ATOM 2226 C C . ILE A 1 289 ? -6.078 10.364 9.578 1.00 98.19 289 ILE A C 1
ATOM 2228 O O . ILE A 1 289 ? -5.030 10.943 9.298 1.00 98.19 289 ILE A O 1
ATOM 2232 N N . GLN A 1 290 ? -6.844 10.743 10.602 1.00 98.19 290 GLN A N 1
ATOM 2233 C CA . GLN A 1 290 ? -6.466 11.821 11.508 1.00 98.19 290 GLN A CA 1
ATOM 2234 C C . GLN A 1 290 ? -5.117 11.537 12.189 1.00 98.19 290 GLN A C 1
ATOM 2236 O O . GLN A 1 290 ? -4.253 12.409 12.196 1.00 98.19 290 GLN A O 1
ATOM 2241 N N . ALA A 1 291 ? -4.902 10.315 12.689 1.00 98.06 291 ALA A N 1
ATOM 2242 C CA . ALA A 1 291 ? -3.639 9.928 13.318 1.00 98.06 291 ALA A CA 1
ATOM 2243 C C . ALA A 1 291 ? -2.441 10.040 12.358 1.00 98.06 291 ALA A C 1
ATOM 2245 O O . ALA A 1 291 ? -1.375 10.485 12.774 1.00 98.06 291 ALA A O 1
ATOM 2246 N N . ILE A 1 292 ? -2.617 9.6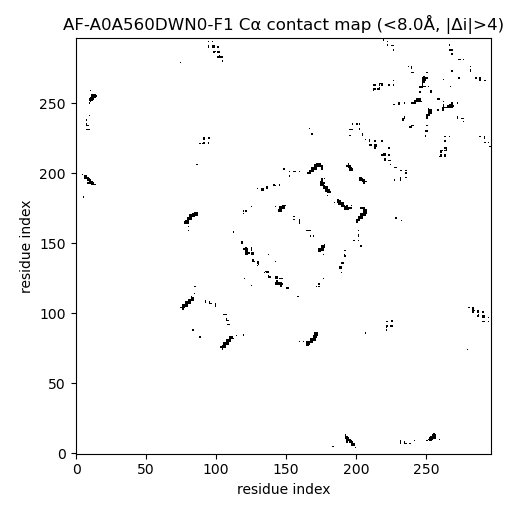88 11.078 1.00 97.62 292 ILE A N 1
ATOM 2247 C CA . ILE A 1 292 ? -1.575 9.858 10.053 1.00 97.62 292 ILE A CA 1
ATOM 2248 C C . ILE A 1 292 ? -1.303 11.344 9.789 1.00 97.62 292 ILE A C 1
ATOM 2250 O O . ILE A 1 292 ? -0.149 11.758 9.733 1.00 97.62 292 ILE A O 1
ATOM 2254 N N . ARG A 1 293 ? -2.353 12.160 9.637 1.00 97.12 293 ARG A N 1
ATOM 2255 C CA . ARG A 1 293 ? -2.228 13.600 9.344 1.00 97.12 293 ARG A CA 1
ATOM 2256 C C . ARG A 1 293 ? -1.532 14.380 10.454 1.00 97.12 293 ARG A C 1
ATOM 2258 O O . ARG A 1 293 ? -0.821 15.338 10.154 1.00 97.12 293 ARG A O 1
ATOM 2265 N N . GLU A 1 294 ? -1.798 14.004 11.701 1.00 96.94 294 GLU A N 1
ATOM 2266 C CA . GLU A 1 294 ? -1.232 14.610 12.911 1.00 96.94 294 GLU A CA 1
ATOM 2267 C C . GLU A 1 294 ? 0.180 14.099 13.225 1.00 96.94 294 GLU A C 1
ATOM 2269 O O . GLU A 1 294 ? 0.855 14.671 14.078 1.00 96.94 294 GLU A O 1
ATOM 2274 N N . TYR A 1 295 ? 0.637 13.031 12.566 1.00 96.50 295 TYR A N 1
ATOM 2275 C CA . TYR A 1 295 ? 1.938 12.449 12.851 1.00 96.50 295 TYR A CA 1
ATOM 2276 C C . TYR A 1 295 ? 3.080 13.387 12.447 1.00 96.50 295 TYR A C 1
ATOM 2278 O O . TYR A 1 295 ? 3.269 13.717 11.274 1.00 96.50 295 TYR A O 1
ATOM 2286 N N . THR A 1 296 ? 3.890 13.745 13.437 1.00 90.69 296 THR A N 1
ATOM 2287 C CA . THR A 1 296 ? 5.175 14.425 13.279 1.00 90.69 296 THR A CA 1
ATOM 2288 C C . THR A 1 296 ? 6.285 13.495 13.789 1.00 90.69 296 THR A C 1
ATOM 2290 O O . THR A 1 296 ? 6.122 12.959 14.891 1.00 90.69 296 THR A O 1
ATOM 2293 N N . PRO A 1 297 ? 7.351 13.251 13.002 1.00 85.19 297 PRO A N 1
ATOM 2294 C CA . PRO A 1 297 ? 8.406 12.287 13.334 1.00 85.19 297 PRO A CA 1
ATOM 2295 C C . PRO A 1 297 ? 9.221 12.637 14.586 1.00 85.19 297 PRO A C 1
ATOM 2297 O O . PRO A 1 297 ? 9.331 13.841 14.909 1.00 85.19 297 PRO A O 1
#

Radius of gyration: 26.3 Å; Cα contacts (8 Å, |Δi|>4): 456; chains: 1; bounding box: 65×47×85 Å

Solvent-accessible surface area (backbone atoms only — not comparable to full-atom values): 17738 Å² total; per-residue (Å²): 136,82,76,86,74,79,69,47,72,46,33,42,47,62,80,71,77,77,83,78,81,77,86,80,80,86,78,90,82,88,84,85,87,80,88,83,84,92,82,91,81,91,87,85,81,90,88,84,84,90,84,88,82,89,83,81,91,76,87,79,78,84,76,81,76,74,82,74,76,79,68,82,68,74,79,69,60,40,35,33,34,36,36,71,73,63,55,78,63,84,61,35,60,62,52,42,51,49,26,39,76,59,29,64,56,51,42,67,43,81,51,89,74,89,74,64,92,65,75,80,49,37,14,67,61,33,33,63,54,31,46,75,73,32,56,77,63,38,72,41,76,65,38,54,47,9,24,50,45,81,69,45,53,71,64,48,49,60,51,39,63,73,71,69,40,69,30,31,36,37,34,32,38,44,26,34,20,45,79,39,46,63,78,90,41,102,46,71,46,68,48,49,41,26,40,27,41,35,56,94,54,38,34,41,38,36,49,50,66,38,60,62,39,16,58,75,28,74,43,54,52,41,41,47,51,52,46,55,51,49,31,52,49,44,22,67,73,67,69,55,75,66,33,87,60,80,78,17,29,57,45,35,33,21,50,42,61,71,43,48,30,50,25,55,49,60,52,36,78,45,71,69,66,46,65,72,41,57,80,89,48,38,68,33,53,55,33,36,41,48,38,42,72,71,60,73,135

Secondary structure (DSSP, 8-state):
----PPPPEE-----------------------------------------------------------------PPEEEEEEESSS--TTHHHHHHHHHHH-SSEEEEEE-----TTTT--THHHHHHHHHH-HHHHT-GGGGGEEEHHHHHHHHHHHHHHHT-SEEEEEESSEEEEEE-TTTSSS-EEEEEESEEEETTEEEEE-TTHHHHHHHHT--HHHHHHHHHHHHHHHHHHTPPPBSS-SSBTTB--SSTTHHHHHHHH-B--HHHHHHS-HHHHHHHHHHHHHHHH---

Organism: NCBI:txid1803665

pLDDT: mean 80.75, std 24.24, range [27.56, 98.62]

Mean predicted aligned error: 11.69 Å

Sequence (297 aa):
MFKKQKATRFVRSGSRAPASKTPTTAKTTAAKKAAAMKPAAKFAAKSAAKSAAKSPAKSAAKSVAKPRAASAREARTHDVAVWDIDVHSGFVNRVLDAINRKQKLFRFVRIEATVPMGLTMSGRRTREIIQKLDPKTAEDPQLENSVWAEDIYPVARPILKSTGTDLLVCLLAPLIADRVTNPPFDRDGVEIDFFSVSSKRIILVSAYELRGYAAKAGRSFEACLALLIIAQVLAEYFDLEEHDDTRGCIMDYCDDRKDIVVLLKKMEICPHSLEALPDYARASVVKMIQAIREYTP

Foldseek 3Di:
DDDPDDKQFFAFADPDDPDDDDDDDDDDDDDDDDDDDDDDDDDDDDDDDDDDDDDDDDDDDPPPPDPPPPPPPPQAEFEEEEEEQDPPLVCLVVLLVLLVVQFRNYRYDYDYDDHDDPQQQFDPVQLVVQCVFPVVCSPDPLRNQFGEPVSVVVVCVVVCVVVVGQAYEYEHAGAYKYFDDPVVDPDTGIGTGGQWIDDPRYIYGYCHCLCVLCVLLVHDSSLLRLLLVLLSCCCVVLVQAADCDLPLASRHHHNHPNSSSSVSNRLHHDPVSLVSDDPVCSSSSRSSSVSSVPDDD